Protein AF-0000000085931970 (afdb_homodimer)

Structure (mmCIF, N/CA/C/O backbone):
data_AF-0000000085931970-model_v1
#
loop_
_entity.id
_entity.type
_entity.pdbx_description
1 polymer 'Uncharacterized protein'
#
loop_
_atom_site.group_PDB
_atom_site.id
_atom_site.type_symbol
_atom_site.label_atom_id
_atom_site.label_alt_id
_atom_site.label_comp_id
_atom_site.label_asym_id
_atom_site.label_entity_id
_atom_site.label_seq_id
_atom_site.pdbx_PDB_ins_code
_atom_site.Cartn_x
_atom_site.Cartn_y
_atom_site.Cartn_z
_atom_site.occupancy
_atom_site.B_iso_or_equiv
_atom_site.auth_seq_id
_atom_site.auth_comp_id
_atom_site.auth_asym_id
_atom_site.auth_atom_id
_atom_site.pdbx_PDB_model_num
ATOM 1 N N . MET A 1 1 ? -7.285 -19.141 -24.141 1 57.53 1 MET A N 1
ATOM 2 C CA . MET A 1 1 ? -7.109 -20.062 -23.016 1 57.53 1 MET A CA 1
ATOM 3 C C . MET A 1 1 ? -7.32 -19.344 -21.688 1 57.53 1 MET A C 1
ATOM 5 O O . MET A 1 1 ? -7.082 -18.141 -21.578 1 57.53 1 MET A O 1
ATOM 9 N N . SER A 1 2 ? -8.016 -19.953 -20.734 1 80.06 2 SER A N 1
ATOM 10 C CA . SER A 1 2 ? -8.359 -19.281 -19.484 1 80.06 2 SER A CA 1
ATOM 11 C C . SER A 1 2 ? -7.105 -18.891 -18.719 1 80.06 2 SER A C 1
ATOM 13 O O . SER A 1 2 ? -6.168 -19.672 -18.594 1 80.06 2 SER A O 1
ATOM 15 N N . THR A 1 3 ? -6.922 -17.734 -18.438 1 92.25 3 THR A N 1
ATOM 16 C CA . THR A 1 3 ? -5.77 -17.234 -17.703 1 92.25 3 THR A CA 1
ATOM 17 C C . THR A 1 3 ? -5.895 -17.562 -16.219 1 92.25 3 THR A C 1
ATOM 19 O O . THR A 1 3 ? -4.934 -17.422 -15.461 1 92.25 3 THR A O 1
ATOM 22 N N . LEU A 1 4 ? -7.062 -18.188 -15.898 1 92.62 4 LEU A N 1
ATOM 23 C CA . LEU A 1 4 ? -7.301 -18.484 -14.492 1 92.62 4 LEU A CA 1
ATOM 24 C C . LEU A 1 4 ? -6.633 -19.781 -14.094 1 92.62 4 LEU A C 1
ATOM 26 O O . LEU A 1 4 ? -6.801 -20.812 -14.766 1 92.62 4 LEU A O 1
ATOM 30 N N . ILE A 1 5 ? -5.895 -19.828 -13.055 1 94.25 5 ILE A N 1
ATOM 31 C CA . ILE A 1 5 ? -5.23 -21.031 -12.531 1 94.25 5 ILE A CA 1
ATOM 32 C C . ILE A 1 5 ? -5.984 -21.531 -11.305 1 94.25 5 ILE A C 1
ATOM 34 O O . ILE A 1 5 ? -6.32 -22.719 -11.234 1 94.25 5 ILE A O 1
ATOM 38 N N . GLN A 1 6 ? -6.281 -20.656 -10.359 1 94.88 6 GLN A N 1
ATOM 39 C CA . GLN A 1 6 ? -6.961 -21 -9.117 1 94.88 6 GLN A CA 1
ATOM 40 C C . GLN A 1 6 ? -7.691 -19.797 -8.531 1 94.88 6 GLN A C 1
ATOM 42 O O . GLN A 1 6 ? -7.203 -18.672 -8.609 1 94.88 6 GLN A O 1
ATOM 47 N N . SER A 1 7 ? -8.828 -20.125 -7.949 1 94.62 7 SER A N 1
ATOM 48 C CA . SER A 1 7 ? -9.594 -19.109 -7.246 1 94.62 7 SER A CA 1
ATOM 49 C C . SER A 1 7 ? -9.602 -19.359 -5.742 1 94.62 7 SER A C 1
ATOM 51 O O . SER A 1 7 ? -9.711 -20.5 -5.301 1 94.62 7 SER A O 1
ATOM 53 N N . PHE A 1 8 ? -9.539 -18.281 -4.98 1 93.06 8 PHE A N 1
ATOM 54 C CA . PHE A 1 8 ? -9.594 -18.375 -3.527 1 93.06 8 PHE A CA 1
ATOM 55 C C . PHE A 1 8 ? -10.914 -17.812 -3.002 1 93.06 8 PHE A C 1
ATOM 57 O O . PHE A 1 8 ? -10.984 -16.656 -2.611 1 93.06 8 PHE A O 1
ATOM 64 N N . GLU A 1 9 ? -11.844 -18.531 -2.826 1 86.5 9 GLU A N 1
ATOM 65 C CA . GLU A 1 9 ? -13.211 -18.141 -2.521 1 86.5 9 GLU A CA 1
ATOM 66 C C . GLU A 1 9 ? -13.383 -17.828 -1.036 1 86.5 9 GLU A C 1
ATOM 68 O O . GLU A 1 9 ? -14.32 -17.125 -0.645 1 86.5 9 GLU A O 1
ATOM 73 N N . ASN A 1 10 ? -12.523 -18.359 -0.221 1 88.06 10 ASN A N 1
ATOM 74 C CA . ASN A 1 10 ? -12.617 -18.188 1.225 1 88.06 10 ASN A CA 1
ATOM 75 C C . ASN A 1 10 ? -12.391 -16.734 1.628 1 88.06 10 ASN A C 1
ATOM 77 O O . ASN A 1 10 ? -12.695 -16.344 2.76 1 88.06 10 ASN A O 1
ATOM 81 N N . LEU A 1 11 ? -12 -16.031 0.667 1 92.44 11 LEU A N 1
ATOM 82 C CA . LEU A 1 11 ? -11.703 -14.625 0.961 1 92.44 11 LEU A CA 1
ATOM 83 C C . LEU A 1 11 ? -12.875 -13.734 0.557 1 92.44 11 LEU A C 1
ATOM 85 O O . LEU A 1 11 ? -12.891 -12.539 0.885 1 92.44 11 LEU A O 1
ATOM 89 N N . ARG A 1 12 ? -13.82 -14.281 -0.068 1 91.75 12 ARG A N 1
ATOM 90 C CA . ARG A 1 12 ? -14.93 -13.492 -0.589 1 91.75 12 ARG A CA 1
ATOM 91 C C . ARG A 1 12 ? -15.727 -12.852 0.544 1 91.75 12 ARG A C 1
ATOM 93 O O . ARG A 1 12 ? -16.047 -13.516 1.537 1 91.75 12 ARG A O 1
ATOM 100 N N . ASP A 1 13 ? -15.945 -11.609 0.405 1 92.56 13 ASP A N 1
ATOM 101 C CA . ASP A 1 13 ? -16.797 -10.805 1.282 1 92.56 13 ASP A CA 1
ATOM 102 C C . ASP A 1 13 ? -16.078 -10.492 2.596 1 92.56 13 ASP A C 1
ATOM 104 O O . ASP A 1 13 ? -16.672 -9.914 3.506 1 92.56 13 ASP A O 1
ATOM 108 N N . ASN A 1 14 ? -14.852 -10.898 2.705 1 94.69 14 ASN A N 1
ATOM 109 C CA . ASN A 1 14 ? -14.102 -10.539 3.898 1 94.69 14 ASN A CA 1
ATOM 110 C C . ASN A 1 14 ? -13.711 -9.062 3.885 1 94.69 14 ASN A C 1
ATOM 112 O O . ASN A 1 14 ? -13.398 -8.508 2.83 1 94.69 14 ASN A O 1
ATOM 116 N N . LYS A 1 15 ? -13.805 -8.531 5.02 1 95 15 LYS A N 1
ATOM 117 C CA . LYS A 1 15 ? -13.297 -7.168 5.191 1 95 15 LYS A CA 1
ATOM 118 C C . LYS A 1 15 ? -11.797 -7.164 5.441 1 95 15 LYS A C 1
ATOM 120 O O . LYS A 1 15 ? -11.289 -7.961 6.238 1 95 15 LYS A O 1
ATOM 125 N N . VAL A 1 16 ? -11.062 -6.277 4.797 1 94.69 16 VAL A N 1
ATOM 126 C CA . VAL A 1 16 ? -9.625 -6.172 5.023 1 94.69 16 VAL A CA 1
ATOM 127 C C . VAL A 1 16 ? -9.359 -5.297 6.246 1 94.69 16 VAL A C 1
ATOM 129 O O . VAL A 1 16 ? -9.805 -4.152 6.312 1 94.69 16 VAL A O 1
ATOM 132 N N . LEU A 1 17 ? -8.602 -5.816 7.168 1 95.12 17 LEU A N 1
ATOM 133 C CA . LEU A 1 17 ? -8.344 -5.117 8.422 1 95.12 17 LEU A CA 1
ATOM 134 C C . LEU A 1 17 ? -6.961 -4.473 8.406 1 95.12 17 LEU A C 1
ATOM 136 O O . LEU A 1 17 ? -6.793 -3.35 8.891 1 95.12 17 LEU A O 1
ATOM 140 N N . ARG A 1 18 ? -6.117 -5.234 7.934 1 95.12 18 ARG A N 1
ATOM 141 C CA . ARG A 1 18 ? -4.719 -4.816 7.957 1 95.12 18 ARG A CA 1
ATOM 142 C C . ARG A 1 18 ? -3.973 -5.328 6.73 1 95.12 18 ARG A C 1
ATOM 144 O O . ARG A 1 18 ? -4.285 -6.398 6.207 1 95.12 18 ARG A O 1
ATOM 151 N N . CYS A 1 19 ? -2.996 -4.574 6.301 1 95.69 19 CYS A N 1
ATOM 152 C CA . CYS A 1 19 ? -2.088 -4.957 5.223 1 95.69 19 CYS A CA 1
ATOM 153 C C . CYS A 1 19 ? -0.659 -4.527 5.535 1 95.69 19 CYS A C 1
ATOM 155 O O . CYS A 1 19 ? -0.391 -3.34 5.723 1 95.69 19 CYS A O 1
ATOM 157 N N . CYS A 1 20 ? 0.228 -5.492 5.531 1 96.06 20 CYS A N 1
ATOM 158 C CA . CYS A 1 20 ? 1.602 -5.23 5.945 1 96.06 20 CYS A CA 1
ATOM 159 C C . CYS A 1 20 ? 2.592 -5.809 4.941 1 96.06 20 CYS A C 1
ATOM 161 O O . CYS A 1 20 ? 2.619 -7.02 4.715 1 96.06 20 CYS A O 1
ATOM 163 N N . ALA A 1 21 ? 3.355 -4.957 4.398 1 95.88 21 ALA A N 1
ATOM 164 C CA . ALA A 1 21 ? 4.445 -5.379 3.523 1 95.88 21 ALA A CA 1
ATOM 165 C C . ALA A 1 21 ? 5.789 -5.305 4.242 1 95.88 21 ALA A C 1
ATOM 167 O O . ALA A 1 21 ? 6.148 -4.262 4.793 1 95.88 21 ALA A O 1
ATOM 168 N N . ASP A 1 22 ? 6.449 -6.398 4.266 1 96.5 22 ASP A N 1
ATOM 169 C CA . ASP A 1 22 ? 7.816 -6.477 4.766 1 96.5 22 ASP A CA 1
ATOM 170 C C . ASP A 1 22 ? 8.812 -6.668 3.623 1 96.5 22 ASP A C 1
ATOM 172 O O . ASP A 1 22 ? 8.977 -7.777 3.117 1 96.5 22 ASP A O 1
ATOM 176 N N . PHE A 1 23 ? 9.469 -5.656 3.303 1 93.75 23 PHE A N 1
ATOM 177 C CA . PHE A 1 23 ? 10.32 -5.652 2.121 1 93.75 23 PHE A CA 1
ATOM 178 C C . PHE A 1 23 ? 11.625 -6.395 2.393 1 93.75 23 PHE A C 1
ATOM 180 O O . PHE A 1 23 ? 12.211 -6.992 1.485 1 93.75 23 PHE A O 1
ATOM 187 N N . GLU A 1 24 ? 12.031 -6.328 3.604 1 92.69 24 GLU A N 1
ATOM 188 C CA . GLU A 1 24 ? 13.242 -7.055 3.975 1 92.69 24 GLU A CA 1
ATOM 189 C C . GLU A 1 24 ? 13.016 -8.562 3.947 1 92.69 24 GLU A C 1
ATOM 191 O O . GLU A 1 24 ? 13.852 -9.312 3.441 1 92.69 24 GLU A O 1
ATOM 196 N N . ALA A 1 25 ? 11.883 -8.938 4.434 1 95.25 25 ALA A N 1
ATOM 197 C CA . ALA A 1 25 ? 11.562 -10.359 4.504 1 95.25 25 ALA A CA 1
ATOM 198 C C . ALA A 1 25 ? 10.891 -10.836 3.215 1 95.25 25 ALA A C 1
ATOM 200 O O . ALA A 1 25 ? 10.672 -12.031 3.027 1 95.25 25 ALA A O 1
ATOM 201 N N . HIS A 1 26 ? 10.508 -9.961 2.352 1 96 26 HIS A N 1
ATOM 202 C CA . HIS A 1 26 ? 9.82 -10.258 1.1 1 96 26 HIS A CA 1
ATOM 203 C C . HIS A 1 26 ? 8.492 -10.977 1.355 1 96 26 HIS A C 1
ATOM 205 O O . HIS A 1 26 ? 8.234 -12.031 0.78 1 96 26 HIS A O 1
ATOM 211 N N . THR A 1 27 ? 7.738 -10.289 2.174 1 97.5 27 THR A N 1
ATOM 212 C CA . THR A 1 27 ? 6.434 -10.852 2.498 1 97.5 27 THR A CA 1
ATOM 213 C C . THR A 1 27 ? 5.355 -9.766 2.465 1 97.5 27 THR A C 1
ATOM 215 O O . THR A 1 27 ? 5.656 -8.578 2.609 1 97.5 27 THR A O 1
ATOM 218 N N . LEU A 1 28 ? 4.156 -10.164 2.246 1 97.69 28 LEU A N 1
ATOM 219 C CA . LEU A 1 28 ? 2.947 -9.367 2.383 1 97.69 28 LEU A CA 1
ATOM 220 C C . LEU A 1 28 ? 1.88 -10.117 3.168 1 97.69 28 LEU A C 1
ATOM 222 O O . LEU A 1 28 ? 1.56 -11.266 2.848 1 97.69 28 LEU A O 1
ATOM 226 N N . HIS A 1 29 ? 1.414 -9.438 4.156 1 97.69 29 HIS A N 1
ATOM 227 C CA . HIS A 1 29 ? 0.403 -10.039 5.02 1 97.69 29 HIS A CA 1
ATOM 228 C C . HIS A 1 29 ? -0.871 -9.203 5.039 1 97.69 29 HIS A C 1
ATOM 230 O O . HIS A 1 29 ? -0.816 -7.984 5.234 1 97.69 29 HIS A O 1
ATOM 236 N N . MET A 1 30 ? -1.99 -9.93 4.895 1 96.19 30 MET A N 1
ATOM 237 C CA . MET A 1 30 ? -3.293 -9.273 4.969 1 96.19 30 MET A CA 1
ATOM 238 C C . MET A 1 30 ? -4.199 -9.977 5.973 1 96.19 30 MET A C 1
ATOM 240 O O . MET A 1 30 ? -4.445 -11.18 5.855 1 96.19 30 MET A O 1
ATOM 244 N N . ASP A 1 31 ? -4.609 -9.203 6.918 1 96.5 31 ASP A N 1
ATOM 245 C CA . ASP A 1 31 ? -5.617 -9.711 7.84 1 96.5 31 ASP A CA 1
ATOM 246 C C . ASP A 1 31 ? -7.023 -9.312 7.395 1 96.5 31 ASP A C 1
ATOM 248 O O . ASP A 1 31 ? -7.285 -8.133 7.137 1 96.5 31 ASP A O 1
ATOM 252 N N . THR A 1 32 ? -7.84 -10.32 7.363 1 96.12 32 THR A N 1
ATOM 253 C CA . THR A 1 32 ? -9.227 -10.07 6.969 1 96.12 32 THR A CA 1
ATOM 254 C C . THR A 1 32 ? -10.188 -10.664 7.988 1 96.12 32 THR A C 1
ATOM 256 O O . THR A 1 32 ? -9.773 -11.383 8.898 1 96.12 32 THR A O 1
ATOM 259 N N . ARG A 1 33 ? -11.43 -10.273 7.855 1 95.88 33 ARG A N 1
ATOM 260 C CA . ARG A 1 33 ? -12.484 -10.766 8.734 1 95.88 33 ARG A CA 1
ATOM 261 C C . ARG A 1 33 ? -13.742 -11.109 7.938 1 95.88 33 ARG A C 1
ATOM 263 O O . ARG A 1 33 ? -14.195 -10.312 7.105 1 95.88 33 ARG A O 1
ATOM 270 N N . THR A 1 34 ? -14.281 -12.273 8.242 1 94.56 34 THR A N 1
ATOM 271 C CA . THR A 1 34 ? -15.523 -12.68 7.605 1 94.56 34 THR A CA 1
ATOM 272 C C . THR A 1 34 ? -16.703 -11.891 8.164 1 94.56 34 THR A C 1
ATOM 274 O O . THR A 1 34 ? -16.562 -11.172 9.156 1 94.56 34 THR A O 1
ATOM 277 N N . GLU A 1 35 ? -17.797 -12.094 7.523 1 91.69 35 GLU A N 1
ATOM 278 C CA . GLU A 1 35 ? -19.031 -11.484 8.023 1 91.69 35 GLU A CA 1
ATOM 279 C C . GLU A 1 35 ? -19.359 -12 9.422 1 91.69 35 GLU A C 1
ATOM 281 O O . GLU A 1 35 ? -19.906 -11.258 10.242 1 91.69 35 GLU A O 1
ATOM 286 N N . ALA A 1 36 ? -19.016 -13.203 9.664 1 93.25 36 ALA A N 1
ATOM 287 C CA . ALA A 1 36 ? -19.297 -13.828 10.953 1 93.25 36 ALA A CA 1
ATOM 288 C C . ALA A 1 36 ? -18.297 -13.391 12.016 1 93.25 36 ALA A C 1
ATOM 290 O O . ALA A 1 36 ? -18.438 -13.734 13.188 1 93.25 36 ALA A O 1
ATOM 291 N N . GLY A 1 37 ? -17.297 -12.664 11.625 1 93.19 37 GLY A N 1
ATOM 292 C CA . GLY A 1 37 ? -16.344 -12.125 12.578 1 93.19 37 GLY A CA 1
ATOM 293 C C . GLY A 1 37 ? -15.086 -12.961 12.719 1 93.19 37 GLY A C 1
ATOM 294 O O . GLY A 1 37 ? -14.25 -12.695 13.586 1 93.19 37 GLY A O 1
ATOM 295 N N . GLU A 1 38 ? -14.977 -13.891 11.867 1 95 38 GLU A N 1
ATOM 296 C CA . GLU A 1 38 ? -13.797 -14.758 11.922 1 95 38 GLU A CA 1
ATOM 297 C C . GLU A 1 38 ? -12.625 -14.133 11.164 1 95 38 GLU A C 1
ATOM 299 O O . GLU A 1 38 ? -12.812 -13.555 10.086 1 95 38 GLU A O 1
ATOM 304 N N . LYS A 1 39 ? -11.461 -14.344 11.766 1 94.69 39 LYS A N 1
ATOM 305 C CA . LYS A 1 39 ? -10.258 -13.789 11.141 1 94.69 39 LYS A CA 1
ATOM 306 C C . LYS A 1 39 ? -9.68 -14.766 10.125 1 94.69 39 LYS A C 1
ATOM 308 O O . LYS A 1 39 ? -9.609 -15.969 10.375 1 94.69 39 LYS A O 1
ATOM 313 N N . VAL A 1 40 ? -9.383 -14.219 8.969 1 95.38 40 VAL A N 1
ATOM 314 C CA . VAL A 1 40 ? -8.672 -14.945 7.918 1 95.38 40 VAL A CA 1
ATOM 315 C C . VAL A 1 40 ? -7.453 -14.148 7.465 1 95.38 40 VAL A C 1
ATOM 317 O O . VAL A 1 40 ? -7.578 -12.992 7.059 1 95.38 40 VAL A O 1
ATOM 320 N N . SER A 1 41 ? -6.32 -14.789 7.527 1 96.25 41 SER A N 1
ATOM 321 C CA . SER A 1 41 ? -5.098 -14.102 7.133 1 96.25 41 SER A CA 1
ATOM 322 C C . SER A 1 41 ? -4.531 -14.68 5.84 1 96.25 41 SER A C 1
ATOM 324 O O . SER A 1 41 ? -4.555 -15.891 5.633 1 96.25 41 SER A O 1
ATOM 326 N N . VAL A 1 42 ? -4.07 -13.805 5.051 1 97.19 42 VAL A N 1
ATOM 327 C CA . VAL A 1 42 ? -3.379 -14.188 3.826 1 97.19 42 VAL A CA 1
ATOM 328 C C . VAL A 1 42 ? -1.9 -13.82 3.932 1 97.19 42 VAL A C 1
ATOM 330 O O . VAL A 1 42 ? -1.558 -12.664 4.191 1 97.19 42 VAL A O 1
ATOM 333 N N . HIS A 1 43 ? -1.049 -14.797 3.686 1 98.12 43 HIS A N 1
ATOM 334 C CA . HIS A 1 43 ? 0.393 -14.594 3.771 1 98.12 43 HIS A CA 1
ATOM 335 C C . HIS A 1 43 ? 1.071 -14.898 2.439 1 98.12 43 HIS A C 1
ATOM 337 O O . HIS A 1 43 ? 1.051 -16.047 1.975 1 98.12 43 HIS A O 1
ATOM 343 N N . PHE A 1 44 ? 1.668 -13.875 1.892 1 98.25 44 PHE A N 1
ATOM 344 C CA . PHE A 1 44 ? 2.48 -14.055 0.695 1 98.25 44 PHE A CA 1
ATOM 345 C C . PHE A 1 44 ? 3.963 -14.078 1.045 1 98.25 44 PHE A C 1
ATOM 347 O O . PHE A 1 44 ? 4.453 -13.203 1.758 1 98.25 44 PHE A O 1
ATOM 354 N N . THR A 1 45 ? 4.645 -15.086 0.511 1 98.19 45 THR A N 1
ATOM 355 C CA . THR A 1 45 ? 6.086 -15.18 0.696 1 98.19 45 THR A CA 1
ATOM 356 C C . THR A 1 45 ? 6.809 -15.164 -0.649 1 98.19 45 THR A C 1
ATOM 358 O O . THR A 1 45 ? 6.242 -15.578 -1.666 1 98.19 45 THR A O 1
ATOM 361 N N . GLY A 1 46 ? 8.109 -14.727 -0.584 1 97.12 46 GLY A N 1
ATOM 362 C CA . GLY A 1 46 ? 8.797 -14.516 -1.849 1 97.12 46 GLY A CA 1
ATOM 363 C C . GLY A 1 46 ? 8.18 -13.414 -2.688 1 97.12 46 GLY A C 1
ATOM 364 O O . GLY A 1 46 ? 7.918 -13.602 -3.877 1 97.12 46 GLY A O 1
ATOM 365 N N . LEU A 1 47 ? 7.859 -12.328 -2.021 1 97.12 47 LEU A N 1
ATOM 366 C CA . LEU A 1 47 ? 7.199 -11.18 -2.645 1 97.12 47 LEU A CA 1
ATOM 367 C C . LEU A 1 47 ? 8.141 -10.477 -3.613 1 97.12 47 LEU A C 1
ATOM 369 O O . LEU A 1 47 ? 9.234 -10.062 -3.232 1 97.12 47 LEU A O 1
ATOM 373 N N . MET A 1 48 ? 7.699 -10.367 -4.84 1 95.06 48 MET A N 1
ATOM 374 C CA . MET A 1 48 ? 8.438 -9.578 -5.828 1 95.06 48 MET A CA 1
ATOM 375 C C . MET A 1 48 ? 7.902 -8.156 -5.898 1 95.06 48 MET A C 1
ATOM 377 O O . MET A 1 48 ? 8.672 -7.195 -5.891 1 95.06 48 MET A O 1
ATOM 381 N N . ALA A 1 49 ? 6.594 -8.039 -5.949 1 94.81 49 ALA A N 1
ATOM 382 C CA . ALA A 1 49 ? 5.957 -6.727 -6.023 1 94.81 49 ALA A CA 1
ATOM 383 C C . ALA A 1 49 ? 4.457 -6.832 -5.754 1 94.81 49 ALA A C 1
ATOM 385 O O . ALA A 1 49 ? 3.889 -7.926 -5.785 1 94.81 49 ALA A O 1
ATOM 386 N N . HIS A 1 50 ? 3.85 -5.668 -5.43 1 95.06 50 HIS A N 1
ATOM 387 C CA . HIS A 1 50 ? 2.396 -5.562 -5.352 1 95.06 50 HIS A CA 1
ATOM 388 C 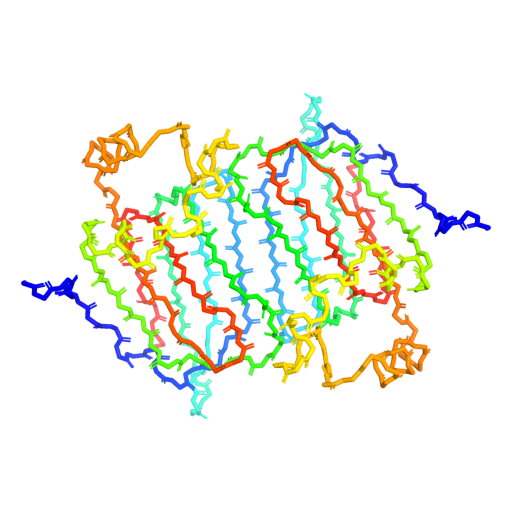C . HIS A 1 50 ? 1.92 -4.184 -5.797 1 95.06 50 HIS A C 1
ATOM 390 O O . HIS A 1 50 ? 2.697 -3.227 -5.809 1 95.06 50 HIS A O 1
ATOM 396 N N . TRP A 1 51 ? 0.752 -4.172 -6.191 1 93.75 51 TRP A N 1
ATOM 397 C CA . TRP A 1 51 ? 0.119 -2.936 -6.637 1 93.75 51 TRP A CA 1
ATOM 398 C C . TRP A 1 51 ? -1.374 -2.943 -6.328 1 93.75 51 TRP A C 1
ATOM 400 O O . TRP A 1 51 ? -2.102 -3.83 -6.781 1 93.75 51 TRP A O 1
ATOM 410 N N . PHE A 1 52 ? -1.767 -1.933 -5.512 1 91.75 52 PHE A N 1
ATOM 411 C CA . PHE A 1 52 ? -3.178 -1.771 -5.184 1 91.75 52 PHE A CA 1
ATOM 412 C C . PHE A 1 52 ? -3.664 -0.375 -5.551 1 91.75 52 PHE A C 1
ATOM 414 O O . PHE A 1 52 ? -3 0.619 -5.25 1 91.75 52 PHE A O 1
ATOM 421 N N . GLU A 1 53 ? -4.812 -0.483 -6.086 1 87.44 53 GLU A N 1
ATOM 422 C CA . GLU A 1 53 ? -5.398 0.802 -6.453 1 87.44 53 GLU A CA 1
ATOM 423 C C . GLU A 1 53 ? -6.184 1.402 -5.289 1 87.44 53 GLU A C 1
ATOM 425 O O . GLU A 1 53 ? -6.996 0.719 -4.664 1 87.44 53 GLU A O 1
ATOM 430 N N . ASN A 1 54 ? -6.012 2.686 -5.008 1 80.88 54 ASN A N 1
ATOM 431 C CA . ASN A 1 54 ? -6.863 3.488 -4.137 1 80.88 54 ASN A CA 1
ATOM 432 C C . ASN A 1 54 ? -7.168 2.76 -2.83 1 80.88 54 ASN A C 1
ATOM 434 O O . ASN A 1 54 ? -8.328 2.473 -2.531 1 80.88 54 ASN A O 1
ATOM 438 N N . VAL A 1 55 ? -6.238 2.635 -2.021 1 77.19 55 VAL A N 1
ATOM 439 C CA . VAL A 1 55 ? -6.422 1.887 -0.782 1 77.19 55 VAL A CA 1
ATOM 440 C C . VAL A 1 55 ? -7.352 2.658 0.153 1 77.19 55 VAL A C 1
ATOM 442 O O . VAL A 1 55 ? -6.996 3.736 0.638 1 77.19 55 VAL A O 1
ATOM 445 N N . ILE A 1 56 ? -8.602 2.164 0.257 1 75.69 56 ILE A N 1
ATOM 446 C CA . ILE A 1 56 ? -9.609 2.781 1.107 1 75.69 56 ILE A CA 1
ATOM 447 C C . ILE A 1 56 ? -9.844 1.916 2.346 1 75.69 56 ILE A C 1
ATOM 449 O O . ILE A 1 56 ? -9.609 0.705 2.316 1 75.69 56 ILE A O 1
ATOM 453 N N . GLN A 1 57 ? -10.32 2.623 3.305 1 79.06 57 GLN A N 1
ATOM 454 C CA . GLN A 1 57 ? -10.688 1.922 4.531 1 79.06 57 GLN A CA 1
ATOM 455 C C . GLN A 1 57 ? -11.984 1.13 4.344 1 79.06 57 GLN A C 1
ATOM 457 O O . GLN A 1 57 ? -12.789 1.445 3.465 1 79.06 57 GLN A O 1
ATOM 462 N N . ASP A 1 58 ? -12.172 -0.018 5.031 1 80.75 58 ASP A N 1
ATOM 463 C CA . ASP A 1 58 ? -13.375 -0.837 5.094 1 80.75 58 ASP A CA 1
ATOM 464 C C . ASP A 1 58 ? -13.648 -1.516 3.756 1 80.75 58 ASP A C 1
ATOM 466 O O . ASP A 1 58 ? -14.805 -1.64 3.342 1 80.75 58 ASP A O 1
ATOM 470 N N . ASN A 1 59 ? -12.648 -1.812 3.125 1 86.81 59 ASN A N 1
ATOM 471 C CA . ASN A 1 59 ? -12.789 -2.516 1.854 1 86.81 59 ASN A CA 1
ATOM 472 C C . ASN A 1 59 ? -13.156 -3.982 2.062 1 86.81 59 ASN A C 1
ATOM 474 O O . ASN A 1 59 ? -12.641 -4.629 2.98 1 86.81 59 ASN A O 1
ATOM 478 N N . ILE A 1 60 ? -14.016 -4.43 1.197 1 91.88 60 ILE A N 1
ATOM 479 C CA . ILE A 1 60 ? -14.438 -5.824 1.2 1 91.88 60 ILE A CA 1
ATOM 480 C C . ILE A 1 60 ? -13.875 -6.535 -0.03 1 91.88 60 ILE A C 1
ATOM 482 O O . ILE A 1 60 ? -13.977 -6.027 -1.148 1 91.88 60 ILE A O 1
ATOM 486 N N . LEU A 1 61 ? -13.406 -7.754 0.189 1 93.56 61 LEU A N 1
ATOM 487 C CA . LEU A 1 61 ? -12.844 -8.531 -0.906 1 93.56 61 LEU A CA 1
ATOM 488 C C . LEU A 1 61 ? -13.938 -9.25 -1.688 1 93.56 61 LEU A C 1
ATOM 490 O O . LEU A 1 61 ? -14.82 -9.875 -1.095 1 93.56 61 LEU A O 1
ATOM 494 N N . PHE A 1 62 ? -13.859 -9.133 -2.977 1 91.69 62 PHE A N 1
ATOM 495 C CA . PHE A 1 62 ? -14.75 -9.93 -3.818 1 91.69 62 PHE A CA 1
ATOM 496 C C . PHE A 1 62 ? -14.117 -11.273 -4.141 1 91.69 62 PHE A C 1
ATOM 498 O O . PHE A 1 62 ? -14.82 -12.258 -4.387 1 91.69 62 PHE A O 1
ATOM 505 N N . GLY A 1 63 ? -12.812 -11.242 -4.105 1 91.19 63 GLY A N 1
ATOM 506 C CA . GLY A 1 63 ? -12.086 -12.484 -4.336 1 91.19 63 GLY A CA 1
ATOM 507 C C . GLY A 1 63 ? -10.633 -12.258 -4.707 1 91.19 63 GLY A C 1
ATOM 508 O O . GLY A 1 63 ? -10.203 -11.125 -4.902 1 91.19 63 GLY A O 1
ATOM 509 N N . MET A 1 64 ? -9.984 -13.367 -4.75 1 95.62 64 MET A N 1
ATOM 510 C CA . MET A 1 64 ? -8.602 -13.414 -5.227 1 95.62 64 MET A CA 1
ATOM 511 C C . MET A 1 64 ? -8.398 -14.586 -6.18 1 95.62 64 MET A C 1
ATOM 513 O O . MET A 1 64 ? -8.844 -15.703 -5.906 1 95.62 64 MET A O 1
ATOM 517 N N . ASP A 1 65 ? -7.746 -14.25 -7.289 1 97 65 ASP A N 1
ATOM 518 C CA . ASP A 1 65 ? -7.48 -15.281 -8.289 1 97 65 ASP A CA 1
ATOM 519 C C . ASP A 1 65 ? -5.996 -15.344 -8.633 1 97 65 ASP A C 1
ATOM 521 O O . ASP A 1 65 ? -5.332 -14.305 -8.734 1 97 65 ASP A O 1
ATOM 525 N N . GLU A 1 66 ? -5.59 -16.547 -8.75 1 98.06 66 GLU A N 1
ATOM 526 C CA . GLU A 1 66 ? -4.297 -16.734 -9.398 1 98.06 66 GLU A CA 1
ATOM 527 C C . GLU A 1 66 ? -4.453 -16.828 -10.914 1 98.06 66 GLU A C 1
ATOM 529 O O . GLU A 1 66 ? -5.273 -17.609 -11.414 1 98.06 66 GLU A O 1
ATOM 534 N N . ILE A 1 67 ? -3.625 -16.078 -11.609 1 98.25 67 ILE A N 1
ATOM 535 C CA . ILE A 1 67 ? -3.719 -16.125 -13.07 1 98.25 67 ILE A CA 1
ATOM 536 C C . ILE A 1 67 ? -2.342 -16.391 -13.672 1 98.25 67 ILE A C 1
ATOM 538 O O . ILE A 1 67 ? -1.332 -16.359 -12.961 1 98.25 67 ILE A O 1
ATOM 542 N N . THR A 1 68 ? -2.342 -16.656 -14.93 1 97.62 68 THR A N 1
ATOM 543 C CA . THR A 1 68 ? -1.085 -16.938 -15.617 1 97.62 68 THR A CA 1
ATOM 544 C C . THR A 1 68 ? -0.284 -15.648 -15.812 1 97.62 68 THR A C 1
ATOM 546 O O . THR A 1 68 ? -0.848 -14.555 -15.812 1 97.62 68 THR A O 1
ATOM 549 N N . VAL A 1 69 ? 0.962 -15.859 -16.016 1 96.94 69 VAL A N 1
ATOM 550 C CA . VAL A 1 69 ? 1.835 -14.727 -16.297 1 96.94 69 VAL A CA 1
ATOM 551 C C . VAL A 1 69 ? 1.384 -14.016 -17.562 1 96.94 69 VAL A C 1
ATOM 553 O O . VAL A 1 69 ? 1.375 -12.789 -17.641 1 96.94 69 VAL A O 1
ATOM 556 N N . ASP A 1 70 ? 1.003 -14.781 -18.547 1 95.88 70 ASP A N 1
ATOM 557 C CA . ASP A 1 70 ? 0.517 -14.17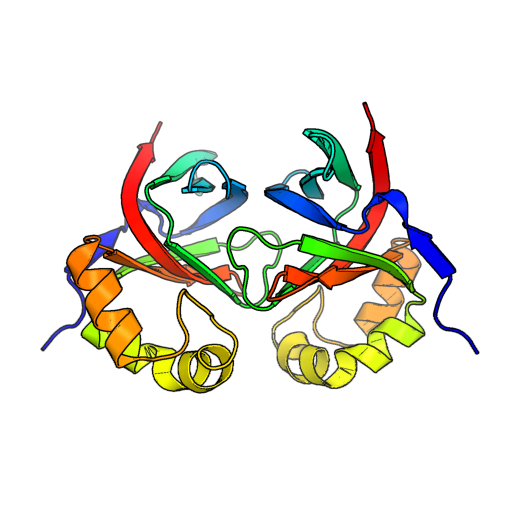2 -19.797 1 95.88 70 ASP A CA 1
ATOM 558 C C . ASP A 1 70 ? -0.744 -13.352 -19.547 1 95.88 70 ASP A C 1
ATOM 560 O O . ASP A 1 70 ? -0.901 -12.258 -20.094 1 95.88 70 ASP A O 1
ATOM 564 N N . GLY A 1 71 ? -1.543 -13.875 -18.766 1 96.94 71 GLY A N 1
ATOM 565 C CA . GLY A 1 71 ? -2.734 -13.125 -18.391 1 96.94 71 GLY A CA 1
ATOM 566 C C . GLY A 1 71 ? -2.424 -11.836 -17.672 1 96.94 71 GLY A C 1
ATOM 567 O O . GLY A 1 71 ? -3.049 -10.805 -17.922 1 96.94 71 GLY A O 1
ATOM 568 N N . PHE A 1 72 ? -1.515 -11.945 -16.859 1 97.69 72 PHE A N 1
ATOM 569 C CA . PHE A 1 72 ? -1.064 -10.781 -16.109 1 97.69 72 PHE A CA 1
ATOM 570 C C . PHE A 1 72 ? -0.518 -9.703 -17.047 1 97.69 72 PHE A C 1
ATOM 572 O O . PHE A 1 72 ? -0.909 -8.539 -16.953 1 97.69 72 PHE A O 1
ATOM 579 N N . LEU A 1 73 ? 0.344 -10.07 -17.906 1 96.44 73 LEU A N 1
ATOM 580 C CA . LEU A 1 73 ? 0.978 -9.117 -18.812 1 96.44 73 LEU A CA 1
ATOM 581 C C . LEU A 1 73 ? -0.056 -8.461 -19.734 1 96.44 73 LEU A C 1
ATOM 583 O O . LEU A 1 73 ? 0.083 -7.293 -20.094 1 96.44 73 LEU A O 1
ATOM 587 N N . GLU A 1 74 ? -1.027 -9.211 -19.984 1 96.31 74 GLU A N 1
ATOM 588 C CA . GLU A 1 74 ? -2.09 -8.672 -20.828 1 96.31 74 GLU A CA 1
ATOM 589 C C . GLU A 1 74 ? -3.023 -7.77 -20.016 1 96.31 74 GLU A C 1
ATOM 591 O O . GLU A 1 74 ? -3.322 -6.648 -20.438 1 96.31 74 GLU A O 1
ATOM 596 N N . GLN A 1 75 ? -3.486 -8.195 -18.922 1 95.62 75 GLN A N 1
ATOM 597 C CA . GLN A 1 75 ? -4.453 -7.484 -18.094 1 95.62 75 GLN A CA 1
ATOM 598 C C . GLN A 1 75 ? -3.891 -6.152 -17.609 1 95.62 75 GLN A C 1
ATOM 600 O O . GLN A 1 75 ? -4.617 -5.16 -17.516 1 95.62 75 GLN A O 1
ATOM 605 N N . TYR A 1 76 ? -2.604 -6.145 -17.375 1 95.69 76 TYR A N 1
ATOM 606 C CA . TYR A 1 76 ? -2.008 -4.953 -16.781 1 95.69 76 TYR A CA 1
ATOM 607 C C . TYR A 1 76 ? -1.05 -4.281 -17.766 1 95.69 76 TYR A C 1
ATOM 609 O O . TYR A 1 76 ? -0.103 -3.607 -17.359 1 95.69 76 TYR A O 1
ATOM 617 N N . LYS A 1 77 ? -1.27 -4.441 -18.969 1 95.5 77 LYS A N 1
ATOM 618 C CA . LYS A 1 77 ? -0.396 -3.932 -20.016 1 95.5 77 LYS A CA 1
ATOM 619 C C . LYS A 1 77 ? -0.24 -2.418 -19.922 1 95.5 77 LYS A C 1
ATOM 621 O O . LYS A 1 77 ? 0.87 -1.894 -20.031 1 95.5 77 LYS A O 1
ATOM 626 N N . ASP A 1 78 ? -1.278 -1.678 -19.703 1 94.25 78 ASP A N 1
ATOM 627 C CA . ASP A 1 78 ? -1.225 -0.221 -19.625 1 94.25 78 ASP A CA 1
ATOM 628 C C . ASP A 1 78 ? -0.423 0.242 -18.406 1 94.25 78 ASP A C 1
ATOM 630 O O . ASP A 1 78 ? 0.416 1.14 -18.516 1 94.25 78 ASP A O 1
ATOM 634 N N . LEU A 1 79 ? -0.745 -0.344 -17.328 1 92.94 79 LEU A N 1
ATOM 635 C CA . LEU A 1 79 ? -0.001 -0.008 -16.125 1 92.94 79 LEU A CA 1
ATOM 636 C C . LEU A 1 79 ? 1.484 -0.306 -16.297 1 92.94 79 LEU A C 1
ATOM 638 O O . LEU A 1 79 ? 2.33 0.551 -16.031 1 92.94 79 LEU A O 1
ATOM 642 N N . LEU A 1 80 ? 1.797 -1.495 -16.797 1 94.56 80 LEU A N 1
ATOM 643 C CA . LEU A 1 80 ? 3.18 -1.925 -16.969 1 94.56 80 LEU A CA 1
ATOM 644 C C . LEU A 1 80 ? 3.898 -1.052 -17.984 1 94.56 80 LEU A C 1
ATOM 646 O O . LEU A 1 80 ? 5.078 -0.738 -17.828 1 94.56 80 LEU A O 1
ATOM 650 N N . GLY A 1 81 ? 3.221 -0.73 -19.016 1 92.25 81 GLY A N 1
ATOM 651 C CA . GLY A 1 81 ? 3.799 0.162 -20 1 92.25 81 GLY A CA 1
ATOM 652 C C . GLY A 1 81 ? 4.273 1.479 -19.406 1 92.25 81 GLY A C 1
ATOM 653 O O . GLY A 1 81 ? 5.285 2.031 -19.844 1 92.25 81 GLY A O 1
ATOM 654 N N . ARG A 1 82 ? 3.619 1.897 -18.375 1 89.19 82 ARG A N 1
ATOM 655 C CA . ARG A 1 82 ? 3.932 3.186 -17.766 1 89.19 82 ARG A CA 1
ATOM 656 C C . ARG A 1 82 ? 4.98 3.029 -16.672 1 89.19 82 ARG A C 1
ATOM 658 O O . ARG A 1 82 ? 5.691 3.982 -16.344 1 89.19 82 ARG A O 1
ATOM 665 N N . THR A 1 83 ? 5.109 1.89 -16.156 1 89.5 83 THR A N 1
ATOM 666 C CA . THR A 1 83 ? 5.883 1.777 -14.922 1 89.5 83 THR A CA 1
ATOM 667 C C . THR A 1 83 ? 7.184 1.023 -15.164 1 89.5 83 THR A C 1
ATOM 669 O O . THR A 1 83 ? 8.172 1.232 -14.461 1 89.5 83 THR A O 1
ATOM 672 N N . ILE A 1 84 ? 7.258 0.194 -16.125 1 90.75 84 ILE A N 1
ATOM 673 C CA . ILE A 1 84 ? 8.414 -0.647 -16.391 1 90.75 84 ILE A CA 1
ATOM 674 C C . ILE A 1 84 ? 9.641 0.229 -16.641 1 90.75 84 ILE A C 1
ATOM 676 O O . ILE A 1 84 ? 10.727 -0.044 -16.125 1 90.75 84 ILE A O 1
ATOM 680 N N . PRO A 1 85 ? 9.477 1.259 -17.375 1 86.06 85 PRO A N 1
ATOM 681 C CA . PRO A 1 85 ? 10.656 2.102 -17.594 1 86.06 85 PRO A CA 1
ATOM 682 C C . PRO A 1 85 ? 11.258 2.635 -16.297 1 86.06 85 PRO A C 1
ATOM 684 O O . PRO A 1 85 ? 12.414 3.061 -16.281 1 86.06 85 PRO A O 1
ATOM 687 N N . TYR A 1 86 ? 10.492 2.604 -15.305 1 83.31 86 TYR A N 1
ATOM 688 C CA . TYR A 1 86 ? 10.969 3.121 -14.031 1 83.31 86 TYR A CA 1
ATOM 689 C C . TYR A 1 86 ? 11.305 1.984 -13.07 1 83.31 86 TYR A C 1
ATOM 691 O O . TYR A 1 86 ? 11.508 2.209 -11.875 1 83.31 86 TYR A O 1
ATOM 699 N N . GLY A 1 87 ? 11.258 0.811 -13.578 1 86.44 87 GLY A N 1
ATOM 700 C CA . GLY A 1 87 ? 11.781 -0.315 -12.828 1 86.44 87 GLY A CA 1
ATOM 701 C C . GLY A 1 87 ? 10.711 -1.095 -12.094 1 86.44 87 GLY A C 1
ATOM 702 O O . GLY A 1 87 ? 11.016 -1.992 -11.305 1 86.44 87 GLY A O 1
ATOM 703 N N . PHE A 1 88 ? 9.5 -0.789 -12.219 1 90.69 88 PHE A N 1
ATOM 704 C CA . PHE A 1 88 ? 8.406 -1.513 -11.578 1 90.69 88 PHE A CA 1
ATOM 705 C C . PHE A 1 88 ? 7.758 -2.486 -12.555 1 90.69 88 PHE A C 1
ATOM 707 O O . PHE A 1 88 ? 7.484 -2.135 -13.703 1 90.69 88 PHE A O 1
ATOM 714 N N . PRO A 1 89 ? 7.438 -3.643 -12.133 1 91.81 89 PRO A N 1
ATOM 715 C CA . PRO A 1 89 ? 7.484 -4.164 -10.766 1 91.81 89 PRO A CA 1
ATOM 716 C C . PRO A 1 89 ? 8.875 -4.664 -10.375 1 91.81 89 PRO A C 1
ATOM 718 O O . PRO A 1 89 ? 9.156 -4.828 -9.18 1 91.81 89 PRO A O 1
ATOM 721 N N . ALA A 1 90 ? 9.836 -4.848 -11.281 1 85.25 90 ALA A N 1
ATOM 722 C CA . ALA A 1 90 ? 11.102 -5.426 -10.828 1 85.25 90 ALA A CA 1
ATOM 723 C C . ALA A 1 90 ? 12.219 -5.168 -11.836 1 85.25 90 ALA A C 1
ATOM 725 O O . ALA A 1 90 ? 13.391 -5.383 -11.539 1 85.25 90 ALA A O 1
ATOM 726 N N . CYS A 1 91 ? 11.867 -4.797 -12.914 1 84.19 91 CYS A N 1
ATOM 727 C CA . CYS A 1 91 ? 12.875 -4.578 -13.945 1 84.19 91 CYS A CA 1
ATOM 728 C C . CYS A 1 91 ? 12.414 -3.531 -14.953 1 84.19 91 CYS A C 1
ATOM 730 O O . CYS A 1 91 ? 11.312 -2.99 -14.828 1 84.19 91 CYS A O 1
ATOM 732 N N . CYS A 1 92 ? 13.297 -3.346 -15.969 1 83.56 92 CYS A N 1
ATOM 733 C CA . CYS A 1 92 ? 13.023 -2.254 -16.891 1 83.56 92 CYS A CA 1
ATOM 734 C C . CYS A 1 92 ? 12.664 -2.787 -18.266 1 83.56 92 CYS A C 1
ATOM 736 O O . CYS A 1 92 ? 12.844 -2.098 -19.281 1 83.56 92 CYS A O 1
ATOM 738 N N . GLY A 1 93 ? 12.18 -3.986 -18.391 1 91.56 93 GLY A N 1
ATOM 739 C CA . GLY A 1 93 ? 11.727 -4.586 -19.641 1 91.56 93 GLY A CA 1
ATOM 740 C C . GLY A 1 93 ? 10.766 -5.738 -19.422 1 91.56 93 GLY A C 1
ATOM 741 O O . GLY A 1 93 ? 10.953 -6.559 -18.531 1 91.56 93 GLY A O 1
ATOM 742 N N . ILE A 1 94 ? 9.867 -5.719 -20.359 1 93.31 94 ILE A N 1
ATOM 743 C CA . ILE A 1 94 ? 8.789 -6.695 -20.219 1 93.31 94 ILE A CA 1
ATOM 744 C C . ILE A 1 94 ? 9.344 -8.109 -20.391 1 93.31 94 ILE A C 1
ATOM 746 O O . ILE A 1 94 ? 8.953 -9.031 -19.672 1 93.31 94 ILE A O 1
ATOM 750 N N . GLU A 1 95 ? 10.141 -8.273 -21.391 1 93.75 95 GLU A N 1
ATOM 751 C CA . GLU A 1 95 ? 10.719 -9.602 -21.625 1 93.75 95 GLU A CA 1
ATOM 752 C C . GLU A 1 95 ? 11.602 -10.023 -20.453 1 93.75 95 GLU A C 1
ATOM 754 O O . GLU A 1 95 ? 11.617 -11.195 -2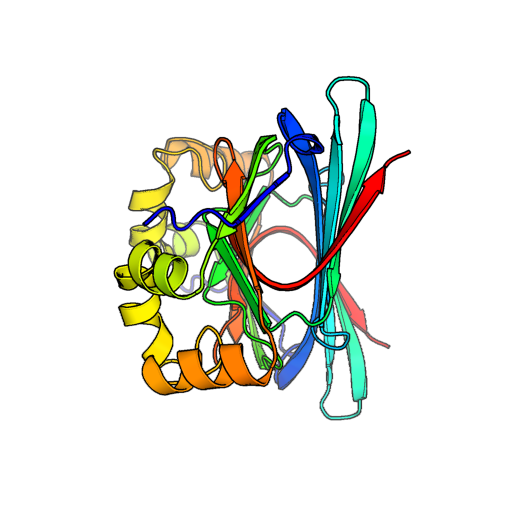0.062 1 93.75 95 GLU A O 1
ATOM 759 N N . GLU A 1 96 ? 12.305 -9.125 -20.016 1 94.88 96 GLU A N 1
ATOM 760 C CA . GLU A 1 96 ? 13.117 -9.406 -18.828 1 94.88 96 GLU A CA 1
ATOM 761 C C . GLU A 1 96 ? 12.242 -9.766 -17.625 1 94.88 96 GLU A C 1
ATOM 763 O O . GLU A 1 96 ? 12.578 -10.664 -16.859 1 94.88 96 GLU A O 1
ATOM 768 N N . LEU A 1 97 ? 11.18 -9.055 -17.484 1 95.69 97 LEU A N 1
ATOM 769 C CA . LEU A 1 97 ? 10.242 -9.359 -16.406 1 95.69 97 LEU A CA 1
ATOM 770 C C . LEU A 1 97 ? 9.711 -10.781 -16.547 1 95.69 97 LEU A C 1
ATOM 772 O O . LEU A 1 97 ? 9.703 -11.539 -15.57 1 95.69 97 LEU A O 1
ATOM 776 N N . ARG A 1 98 ? 9.344 -11.133 -17.672 1 95.56 98 ARG A N 1
ATOM 777 C CA . ARG A 1 98 ? 8.836 -12.477 -17.922 1 95.56 98 ARG A CA 1
ATOM 778 C C . ARG A 1 98 ? 9.875 -13.531 -17.547 1 95.56 98 ARG A C 1
ATOM 780 O O . ARG A 1 98 ? 9.555 -14.508 -16.859 1 95.56 98 ARG A O 1
ATOM 787 N N . ARG A 1 99 ? 11.016 -13.352 -17.969 1 95.5 99 ARG A N 1
ATOM 788 C CA . ARG A 1 99 ? 12.094 -14.297 -17.688 1 95.5 99 ARG A CA 1
ATOM 789 C C . ARG A 1 99 ? 12.359 -14.406 -16.188 1 95.5 99 ARG A C 1
ATOM 791 O O . ARG A 1 99 ? 12.57 -15.508 -15.672 1 95.5 99 ARG A O 1
ATOM 798 N N . ARG A 1 100 ? 12.359 -13.297 -15.602 1 95.25 100 ARG A N 1
ATOM 799 C CA . ARG A 1 100 ? 12.617 -13.297 -14.164 1 95.25 100 ARG A CA 1
ATOM 800 C C . ARG A 1 100 ? 11.508 -14.016 -13.406 1 95.25 100 ARG A C 1
ATOM 802 O O . ARG A 1 100 ? 11.773 -14.766 -12.469 1 95.25 100 ARG A O 1
ATOM 809 N N . MET A 1 101 ? 10.344 -13.75 -13.797 1 97 101 MET A N 1
ATOM 810 C CA . MET A 1 101 ? 9.219 -14.398 -13.141 1 97 101 MET A CA 1
ATOM 811 C C . MET A 1 101 ? 9.273 -15.906 -13.328 1 97 101 MET A C 1
ATOM 813 O O . MET A 1 101 ? 8.961 -16.672 -12.406 1 97 101 MET A O 1
ATOM 817 N N . GLU A 1 102 ? 9.633 -16.281 -14.469 1 96.38 102 GLU A N 1
ATOM 818 C CA . GLU A 1 102 ? 9.781 -17.703 -14.734 1 96.38 102 GLU A CA 1
ATOM 819 C C . GLU A 1 102 ? 10.914 -18.297 -13.898 1 96.38 102 GLU A C 1
ATOM 821 O O . GLU A 1 102 ? 10.734 -19.328 -13.25 1 96.38 102 GLU A O 1
ATOM 826 N N . ARG A 1 103 ? 11.984 -17.688 -13.93 1 96.38 103 ARG A N 1
ATOM 827 C CA . ARG A 1 103 ? 13.172 -18.172 -13.234 1 96.38 103 ARG A CA 1
ATOM 828 C C . ARG A 1 103 ? 12.945 -18.234 -11.727 1 96.38 103 ARG A C 1
ATOM 830 O O . ARG A 1 103 ? 13.352 -19.188 -11.07 1 96.38 103 ARG A O 1
ATOM 837 N N . GLU A 1 104 ? 12.305 -17.266 -11.234 1 96.88 104 GLU A N 1
ATOM 838 C CA . GLU A 1 104 ? 12.109 -17.172 -9.789 1 96.88 104 GLU A CA 1
ATOM 839 C C . GLU A 1 104 ? 10.789 -17.812 -9.367 1 96.88 104 GLU A C 1
ATOM 841 O O . GLU A 1 104 ? 10.422 -17.781 -8.188 1 96.88 104 GLU A O 1
ATOM 846 N N . ARG A 1 105 ? 10.078 -18.406 -10.297 1 97.69 105 ARG A N 1
ATOM 847 C CA . ARG A 1 105 ? 8.82 -19.109 -10.039 1 97.69 105 ARG A CA 1
ATOM 848 C C . ARG A 1 105 ? 7.82 -18.203 -9.336 1 97.69 105 ARG A C 1
ATOM 850 O O . ARG A 1 105 ? 7.227 -18.578 -8.328 1 97.69 105 ARG A O 1
ATOM 857 N N . ILE A 1 106 ? 7.73 -17.031 -9.922 1 98.19 106 ILE A N 1
ATOM 858 C CA . ILE A 1 106 ? 6.797 -16.031 -9.391 1 98.19 106 ILE A CA 1
ATOM 859 C C . ILE A 1 106 ? 5.387 -16.328 -9.891 1 98.19 106 ILE A C 1
ATOM 861 O O . ILE A 1 106 ? 5.184 -16.562 -11.094 1 98.19 106 ILE A O 1
ATOM 865 N N . ARG A 1 107 ? 4.449 -16.297 -8.953 1 98.31 107 ARG A N 1
ATOM 866 C CA . ARG A 1 107 ? 3.027 -16.453 -9.242 1 98.31 107 ARG A CA 1
ATOM 867 C C . ARG A 1 107 ? 2.301 -15.109 -9.156 1 98.31 107 ARG A C 1
ATOM 869 O O . ARG A 1 107 ? 2.787 -14.172 -8.523 1 98.31 107 ARG A O 1
ATOM 876 N N . VAL A 1 108 ? 1.078 -15.07 -9.898 1 98.44 108 VAL A N 1
ATOM 877 C CA . VAL A 1 108 ? 0.331 -13.82 -9.984 1 98.44 108 VAL A CA 1
ATOM 878 C C . VAL A 1 108 ? -1.02 -13.969 -9.289 1 98.44 108 VAL A C 1
ATOM 880 O O . VAL A 1 108 ? -1.842 -14.797 -9.688 1 98.44 108 VAL A O 1
ATOM 883 N N . PHE A 1 109 ? -1.227 -13.133 -8.32 1 98.19 109 PHE A N 1
ATOM 884 C CA . PHE A 1 109 ? -2.5 -13.109 -7.609 1 98.19 109 PHE A CA 1
ATOM 885 C C . PHE A 1 109 ? -3.209 -11.781 -7.812 1 98.19 109 PHE A C 1
ATOM 887 O O . PHE A 1 109 ? -2.65 -10.719 -7.52 1 98.19 109 PHE A O 1
ATOM 894 N N . VAL A 1 110 ? -4.41 -11.883 -8.297 1 97.38 110 VAL A N 1
ATOM 895 C CA . VAL A 1 110 ? -5.199 -10.68 -8.539 1 97.38 110 VAL A CA 1
ATOM 896 C C . VAL A 1 110 ? -6.32 -10.578 -7.508 1 97.38 110 VAL A C 1
ATOM 898 O O . VAL A 1 110 ? -7.078 -11.531 -7.309 1 97.38 110 VAL A O 1
ATOM 901 N N . ILE A 1 111 ? -6.383 -9.43 -6.934 1 95.44 111 ILE A N 1
ATOM 902 C CA . ILE A 1 111 ? -7.387 -9.172 -5.906 1 95.44 111 ILE A CA 1
ATOM 903 C C . ILE A 1 111 ? -8.461 -8.234 -6.465 1 95.44 111 ILE A C 1
ATOM 905 O O . ILE A 1 111 ? -8.141 -7.203 -7.066 1 95.44 111 ILE A O 1
ATOM 909 N N . ASP A 1 112 ? -9.625 -8.68 -6.285 1 93.12 112 ASP A N 1
ATOM 910 C CA . ASP A 1 112 ? -10.789 -7.859 -6.602 1 93.12 112 ASP A CA 1
ATOM 911 C C . ASP A 1 112 ? -11.547 -7.473 -5.332 1 93.12 112 ASP A C 1
ATOM 913 O O . ASP A 1 112 ? -11.797 -8.32 -4.469 1 93.12 112 ASP A O 1
ATOM 917 N N . SER A 1 113 ? -11.828 -6.219 -5.23 1 91.56 113 SER A N 1
ATOM 918 C CA . SER A 1 113 ? -12.484 -5.703 -4.035 1 91.56 113 SER A CA 1
ATOM 919 C C . SER A 1 113 ? -13.516 -4.633 -4.391 1 91.56 113 SER A C 1
ATOM 921 O O . SER A 1 113 ? -13.758 -4.367 -5.57 1 91.56 113 SER A O 1
ATOM 923 N N . SER A 1 114 ? -14.18 -4.102 -3.406 1 84.44 114 SER A N 1
ATOM 924 C C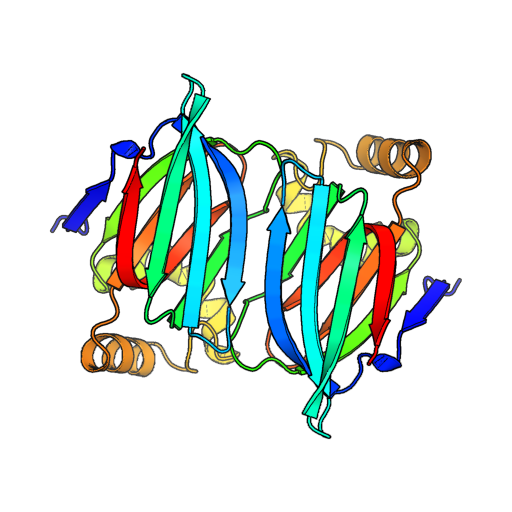A . SER A 1 114 ? -15.297 -3.188 -3.623 1 84.44 114 SER A CA 1
ATOM 925 C C . SER A 1 114 ? -14.812 -1.847 -4.168 1 84.44 114 SER A C 1
ATOM 927 O O . SER A 1 114 ? -15.117 -1.491 -5.309 1 84.44 114 SER A O 1
ATOM 929 N N . LEU A 1 115 ? -14.219 -0.995 -3.396 1 74.81 115 LEU A N 1
ATOM 930 C CA . LEU A 1 115 ? -13.875 0.359 -3.816 1 74.81 115 LEU A CA 1
ATOM 931 C C . LEU A 1 115 ? -12.391 0.639 -3.578 1 74.81 115 LEU A C 1
ATOM 933 O O . LEU A 1 115 ? -11.984 1.798 -3.467 1 74.81 115 LEU A O 1
ATOM 937 N N . GLY A 1 116 ? -11.617 -0.242 -3.809 1 76 116 GLY A N 1
ATOM 938 C CA . GLY A 1 116 ? -10.188 -0.096 -3.549 1 76 116 GLY A CA 1
ATOM 939 C C . GLY A 1 116 ? -9.492 -1.417 -3.293 1 76 116 GLY A C 1
ATOM 940 O O . GLY A 1 116 ? -10.125 -2.475 -3.303 1 76 116 GLY A O 1
ATOM 941 N N . LEU A 1 117 ? -8.188 -1.273 -3.305 1 82.62 117 LEU A N 1
ATOM 942 C CA . LEU A 1 117 ? -7.34 -2.416 -2.986 1 82.62 117 LEU A CA 1
ATOM 943 C C . LEU A 1 117 ? -7.395 -3.459 -4.094 1 82.62 117 LEU A C 1
ATOM 945 O O . LEU A 1 117 ? -6.988 -4.605 -3.895 1 82.62 117 LEU A O 1
ATOM 949 N N . CYS A 1 118 ? -8 -3.102 -5.172 1 89.75 118 CYS A N 1
ATOM 950 C CA . CYS A 1 118 ? -7.855 -3.963 -6.34 1 89.75 118 CYS A CA 1
ATOM 951 C C . CYS A 1 118 ? -6.43 -3.912 -6.883 1 89.75 118 CYS A C 1
ATOM 953 O O . CYS A 1 118 ? -5.816 -2.846 -6.922 1 89.75 118 CYS A O 1
ATOM 955 N N . GLY A 1 119 ? -5.996 -5.02 -7.297 1 94.81 119 GLY A N 1
ATOM 956 C CA . GLY A 1 119 ? -4.641 -5.039 -7.824 1 94.81 119 GLY A CA 1
ATOM 957 C C . GLY A 1 119 ? -4.035 -6.434 -7.867 1 94.81 119 GLY A C 1
ATOM 958 O O . GLY A 1 119 ? -4.742 -7.414 -8.117 1 94.81 119 GLY A O 1
ATOM 959 N N . PHE A 1 120 ? -2.713 -6.441 -7.785 1 96.88 120 PHE A N 1
ATOM 960 C CA . PHE A 1 120 ? -2.062 -7.742 -7.91 1 96.88 120 PHE A CA 1
ATOM 961 C C . PHE A 1 120 ? -0.929 -7.879 -6.898 1 96.88 120 PHE A C 1
ATOM 963 O O . PHE A 1 120 ? -0.414 -6.879 -6.398 1 96.88 120 PHE A O 1
ATOM 970 N N . VAL A 1 121 ? -0.64 -9.062 -6.605 1 97 121 VAL A N 1
ATOM 971 C CA . VAL A 1 121 ? 0.522 -9.461 -5.82 1 97 121 VAL A CA 1
ATOM 972 C C . VAL A 1 121 ? 1.36 -10.461 -6.609 1 97 121 VAL A C 1
ATOM 974 O O . VAL A 1 121 ? 0.837 -11.461 -7.109 1 97 121 VAL A O 1
ATOM 977 N N . LEU A 1 122 ? 2.594 -10.172 -6.832 1 97.81 122 LEU A N 1
ATOM 978 C CA . LEU A 1 122 ? 3.57 -11.078 -7.418 1 97.81 122 LEU A CA 1
ATOM 979 C C . LEU A 1 122 ? 4.418 -11.742 -6.336 1 97.81 122 LEU A C 1
ATOM 981 O O . LEU A 1 122 ? 5.23 -11.07 -5.688 1 97.81 122 LEU A O 1
ATOM 985 N N . ALA A 1 123 ? 4.168 -13.008 -6.125 1 98.12 123 ALA A N 1
ATOM 986 C CA . ALA A 1 123 ? 4.848 -13.719 -5.047 1 98.12 123 ALA A CA 1
ATOM 987 C C . ALA A 1 123 ? 5.047 -15.195 -5.406 1 98.12 123 ALA A C 1
ATOM 989 O O . ALA A 1 123 ? 4.438 -15.695 -6.352 1 98.12 123 ALA A O 1
ATOM 990 N N . GLN A 1 124 ? 5.859 -15.82 -4.648 1 98.44 124 GLN A N 1
ATOM 991 C CA . GLN A 1 124 ? 6.148 -17.219 -4.906 1 98.44 124 GLN A CA 1
ATOM 992 C C . GLN A 1 124 ? 5.078 -18.125 -4.289 1 98.44 124 GLN A C 1
ATOM 994 O O . GLN A 1 124 ? 4.699 -19.141 -4.879 1 98.44 124 GLN A O 1
ATOM 999 N N . GLU A 1 125 ? 4.688 -17.781 -3.137 1 98.19 125 GLU A N 1
ATOM 1000 C CA . GLU A 1 125 ? 3.752 -18.641 -2.41 1 98.19 125 GLU A CA 1
ATOM 1001 C C . GLU A 1 125 ? 2.688 -17.797 -1.699 1 98.19 125 GLU A C 1
ATOM 1003 O O . GLU A 1 125 ? 2.9 -16.625 -1.424 1 98.19 125 GLU A O 1
ATOM 1008 N N . VAL A 1 126 ? 1.539 -18.516 -1.431 1 97.88 126 VAL A N 1
ATOM 1009 C CA . VAL A 1 126 ? 0.468 -17.922 -0.639 1 97.88 126 VAL A CA 1
ATOM 1010 C C . VAL A 1 126 ? -0.076 -18.953 0.353 1 97.88 126 VAL A C 1
ATOM 1012 O O . VAL A 1 126 ? -0.19 -20.141 0.03 1 97.88 126 VAL A O 1
ATOM 1015 N N . GLU A 1 127 ? -0.274 -18.469 1.484 1 97.06 127 GLU A N 1
ATOM 1016 C CA . GLU A 1 127 ? -0.914 -19.297 2.51 1 97.06 127 GLU A CA 1
ATOM 1017 C C . GLU A 1 127 ? -2.09 -18.562 3.148 1 97.06 127 GLU A C 1
ATOM 1019 O O . GLU A 1 127 ? -1.979 -17.375 3.492 1 97.06 127 GLU A O 1
ATOM 1024 N N . LEU A 1 128 ? -3.184 -19.281 3.25 1 95.38 128 LEU A N 1
ATOM 1025 C CA . LEU A 1 128 ? -4.34 -18.766 3.98 1 95.38 128 LEU A CA 1
ATOM 1026 C C . LEU A 1 128 ? -4.43 -19.391 5.367 1 95.38 128 LEU A C 1
ATOM 1028 O O . LEU A 1 128 ? -4.352 -20.609 5.504 1 95.38 128 LEU A O 1
ATOM 1032 N N . GLN A 1 129 ? -4.445 -18.531 6.277 1 92.62 129 GLN A N 1
ATOM 1033 C CA . GLN A 1 129 ? -4.66 -19 7.641 1 92.62 129 GLN A CA 1
ATOM 1034 C C . GLN A 1 129 ? -6.082 -18.703 8.109 1 92.62 129 GLN A C 1
ATOM 1036 O O . GLN A 1 129 ? -6.473 -17.531 8.203 1 92.62 129 GLN A O 1
ATOM 1041 N N . CYS A 1 130 ? -6.805 -19.766 8.344 1 86.06 130 CYS A N 1
ATOM 1042 C CA . CYS A 1 130 ? -8.18 -19.656 8.82 1 86.06 130 CYS A CA 1
ATOM 1043 C C . CYS A 1 130 ? -8.281 -20.062 10.281 1 86.06 130 CYS A C 1
ATOM 1045 O O . CYS A 1 130 ? -7.453 -20.844 10.773 1 86.06 130 CYS A O 1
ATOM 1047 N N . PRO A 1 131 ? -9.203 -19.453 10.984 1 74.75 131 PRO A N 1
ATOM 1048 C CA . PRO A 1 131 ? -9.367 -19.922 12.359 1 74.75 131 PRO A CA 1
ATOM 1049 C C . PRO A 1 131 ? -9.602 -21.422 12.453 1 74.75 131 PRO A C 1
ATOM 1051 O O . PRO A 1 131 ? -10.094 -22.031 11.5 1 74.75 131 PRO A O 1
ATOM 1054 N N . MET B 1 1 ? 2.131 31.312 -1.955 1 57.38 1 MET B N 1
ATOM 1055 C CA . MET B 1 1 ? 2.516 31.047 -0.573 1 57.38 1 MET B CA 1
ATOM 1056 C C . MET B 1 1 ? 3.039 29.609 -0.429 1 57.38 1 MET B C 1
ATOM 1058 O O . MET B 1 1 ? 2.645 28.719 -1.185 1 57.38 1 MET B O 1
ATOM 1062 N N . SER B 1 2 ? 4.109 29.422 0.312 1 79.44 2 SER B N 1
ATOM 1063 C CA . SER B 1 2 ? 4.742 28.109 0.405 1 79.44 2 SER B CA 1
ATOM 1064 C C . SER B 1 2 ? 3.781 27.062 0.979 1 79.44 2 SER B C 1
ATOM 1066 O O . SER B 1 2 ? 3.092 27.328 1.968 1 79.44 2 SER B O 1
ATOM 1068 N N . THR B 1 3 ? 3.496 26.094 0.344 1 92.06 3 THR B N 1
ATOM 1069 C CA . THR B 1 3 ? 2.6 25.031 0.788 1 92.06 3 THR B CA 1
ATOM 1070 C C . THR B 1 3 ? 3.277 24.156 1.84 1 92.06 3 THR B C 1
ATOM 1072 O O . THR B 1 3 ? 2.619 23.359 2.504 1 92.06 3 THR B O 1
ATOM 1075 N N . LEU B 1 4 ? 4.578 24.484 2.061 1 92.19 4 LEU B N 1
ATOM 1076 C CA . LEU B 1 4 ? 5.324 23.656 2.994 1 92.19 4 LEU B CA 1
ATOM 1077 C C . LEU B 1 4 ? 5.07 24.094 4.434 1 92.19 4 LEU B C 1
ATOM 1079 O O . LEU B 1 4 ? 5.172 25.266 4.762 1 92.19 4 LEU B O 1
ATOM 1083 N N . ILE B 1 5 ? 4.738 23.219 5.309 1 93.94 5 ILE B N 1
ATOM 1084 C CA . ILE B 1 5 ? 4.504 23.469 6.723 1 93.94 5 ILE B CA 1
ATOM 1085 C C . ILE B 1 5 ? 5.707 23 7.539 1 93.94 5 ILE B C 1
ATOM 1087 O O . ILE B 1 5 ? 6.246 23.766 8.352 1 93.94 5 ILE B O 1
ATOM 1091 N N . GLN B 1 6 ? 6.148 21.766 7.305 1 94.69 6 GLN B N 1
ATOM 1092 C CA . GLN B 1 6 ? 7.262 21.172 8.039 1 94.69 6 GLN B CA 1
ATOM 1093 C C . GLN B 1 6 ? 7.941 20.094 7.211 1 94.69 6 GLN B C 1
ATOM 1095 O O . GLN B 1 6 ? 7.277 19.344 6.492 1 94.69 6 GLN B O 1
ATOM 1100 N N . SER B 1 7 ? 9.25 20.047 7.387 1 94.62 7 SER B N 1
ATOM 1101 C CA . SER B 1 7 ? 10.031 19 6.746 1 94.62 7 SER B CA 1
ATOM 1102 C C . SER B 1 7 ? 10.609 18.031 7.777 1 94.62 7 SER B C 1
ATOM 1104 O O . SER B 1 7 ? 11.047 18.453 8.852 1 94.62 7 SER B O 1
ATOM 1106 N N . PHE B 1 8 ? 10.617 16.75 7.422 1 93 8 PHE B N 1
ATOM 1107 C CA . PHE B 1 8 ? 11.188 15.727 8.289 1 93 8 PHE B CA 1
ATOM 1108 C C . PHE B 1 8 ? 12.492 15.203 7.711 1 93 8 PHE B C 1
ATOM 1110 O O . PHE B 1 8 ? 12.508 14.18 7.02 1 93 8 PHE B O 1
ATOM 1117 N N . GLU B 1 9 ? 13.539 15.688 8.039 1 86.56 9 GLU B N 1
ATOM 1118 C CA . GLU B 1 9 ? 14.844 15.43 7.441 1 86.56 9 GLU B CA 1
ATOM 1119 C C . GLU B 1 9 ? 15.461 14.141 7.98 1 86.56 9 GLU B C 1
ATOM 1121 O O . GLU B 1 9 ? 16.344 13.555 7.348 1 86.56 9 GLU B O 1
ATOM 1126 N N . ASN B 1 10 ? 15.031 13.719 9.125 1 87.88 10 ASN B N 1
ATOM 1127 C CA . ASN B 1 10 ? 15.578 12.539 9.766 1 87.88 10 ASN B CA 1
ATOM 1128 C C . ASN B 1 10 ? 15.273 11.273 8.969 1 87.88 10 ASN B C 1
ATOM 1130 O O . ASN B 1 10 ? 15.875 10.219 9.211 1 87.88 10 ASN B O 1
ATOM 1134 N N . LEU B 1 11 ? 14.453 11.484 8.039 1 92.44 11 LEU B N 1
ATOM 1135 C CA . LEU B 1 11 ? 14.047 10.328 7.254 1 92.44 11 LEU B CA 1
ATOM 1136 C C . LEU B 1 11 ? 14.836 10.258 5.949 1 92.44 11 LEU B C 1
ATOM 1138 O O . LEU B 1 11 ? 14.773 9.25 5.234 1 92.44 11 LEU B O 1
ATOM 1142 N N . ARG B 1 12 ? 15.594 11.234 5.703 1 91.94 12 ARG B N 1
ATOM 1143 C CA . ARG B 1 12 ? 16.312 11.312 4.434 1 91.94 12 ARG B CA 1
ATOM 1144 C C . ARG B 1 12 ? 17.328 10.188 4.309 1 91.94 12 ARG B C 1
ATOM 1146 O O . ARG B 1 12 ? 18.062 9.906 5.254 1 91.94 12 ARG B O 1
ATOM 1153 N N . ASP B 1 13 ? 17.281 9.531 3.229 1 92.69 13 ASP B N 1
ATOM 1154 C CA . ASP B 1 13 ? 18.234 8.5 2.824 1 92.69 13 ASP B CA 1
ATOM 1155 C C . ASP B 1 13 ? 17.969 7.191 3.566 1 92.69 13 ASP B C 1
ATOM 1157 O O . ASP B 1 13 ? 18.734 6.23 3.428 1 92.69 13 ASP B O 1
ATOM 1161 N N . ASN B 1 14 ? 16.938 7.168 4.352 1 94.69 14 ASN B N 1
ATOM 1162 C CA . ASN B 1 14 ? 16.594 5.914 5.008 1 94.69 14 ASN B CA 1
ATOM 1163 C C . ASN B 1 14 ? 15.977 4.918 4.027 1 94.69 14 ASN B C 1
ATOM 1165 O O . ASN B 1 14 ? 15.234 5.305 3.127 1 94.69 14 ASN B O 1
ATOM 1169 N N . LYS B 1 15 ? 16.359 3.736 4.23 1 94.94 15 LYS B N 1
ATOM 1170 C CA . LYS B 1 15 ? 15.734 2.656 3.48 1 94.94 15 LYS B CA 1
ATOM 1171 C C . LYS B 1 15 ? 14.43 2.217 4.141 1 94.94 15 LYS B C 1
ATOM 1173 O O . LYS B 1 15 ? 14.375 2.047 5.359 1 94.94 15 LYS B O 1
ATOM 1178 N N . VAL B 1 16 ? 13.383 2.016 3.363 1 94.62 16 VAL B N 1
ATOM 1179 C CA . VAL B 1 16 ? 12.117 1.54 3.906 1 94.62 16 VAL B CA 1
ATOM 1180 C C . VAL B 1 16 ? 12.148 0.018 4.035 1 94.62 16 VAL B C 1
ATOM 1182 O O . VAL B 1 16 ? 12.391 -0.688 3.053 1 94.62 16 VAL B O 1
ATOM 1185 N N . LEU B 1 17 ? 11.852 -0.46 5.215 1 95.12 17 LEU B N 1
ATOM 1186 C CA . LEU B 1 17 ? 11.93 -1.892 5.48 1 95.12 17 LEU B CA 1
ATOM 1187 C C . LEU B 1 17 ? 10.539 -2.521 5.473 1 95.12 17 LEU B C 1
ATOM 1189 O O . LEU B 1 17 ? 10.359 -3.629 4.957 1 95.12 17 LEU B O 1
ATOM 1193 N N . ARG B 1 18 ? 9.727 -1.827 6.066 1 95.12 18 ARG B N 1
ATOM 1194 C CA . ARG B 1 18 ? 8.375 -2.346 6.25 1 95.12 18 ARG B CA 1
ATOM 1195 C C . ARG B 1 18 ? 7.344 -1.223 6.199 1 95.12 18 ARG B C 1
ATOM 1197 O O . ARG B 1 18 ? 7.629 -0.094 6.605 1 95.12 18 ARG B O 1
ATOM 1204 N N . CYS B 1 19 ? 6.164 -1.549 5.723 1 95.62 19 CYS B N 1
ATOM 1205 C CA . CYS B 1 19 ? 5.02 -0.647 5.719 1 95.62 19 CYS B CA 1
ATOM 1206 C C . CYS B 1 19 ? 3.736 -1.395 6.066 1 95.62 19 CYS B C 1
ATOM 1208 O O . CYS B 1 19 ? 3.355 -2.338 5.371 1 95.62 19 CYS B O 1
ATOM 1210 N N . CYS B 1 20 ? 3.084 -0.914 7.098 1 96.06 20 CYS B N 1
ATOM 1211 C CA . CYS B 1 20 ? 1.915 -1.618 7.613 1 96.06 20 CYS B CA 1
ATOM 1212 C C . CYS B 1 20 ? 0.75 -0.658 7.824 1 96.06 20 CYS B C 1
ATOM 1214 O O . CYS B 1 20 ? 0.852 0.281 8.617 1 96.06 20 CYS B O 1
ATOM 1216 N N . ALA B 1 21 ? -0.287 -0.93 7.141 1 95.88 21 ALA B N 1
ATOM 1217 C CA . ALA B 1 21 ? -1.525 -0.183 7.344 1 95.88 21 ALA B CA 1
ATOM 1218 C C . ALA B 1 21 ? -2.529 -0.994 8.156 1 95.88 21 ALA B C 1
ATOM 1220 O O . ALA B 1 21 ? -2.852 -2.131 7.805 1 95.88 21 ALA B O 1
ATOM 1221 N N . ASP B 1 22 ? -2.941 -0.41 9.227 1 96.56 22 ASP B N 1
ATOM 1222 C CA . ASP B 1 22 ? -4.02 -0.964 10.039 1 96.56 22 ASP B CA 1
ATOM 1223 C C . ASP B 1 22 ? -5.301 -0.152 9.883 1 96.56 22 ASP B C 1
ATOM 1225 O O . ASP B 1 22 ? -5.449 0.912 10.484 1 96.56 22 ASP B O 1
ATOM 1229 N N . PHE B 1 23 ? -6.188 -0.673 9.156 1 93.81 23 PHE B N 1
ATOM 1230 C CA . PHE B 1 23 ? -7.387 0.07 8.781 1 93.81 23 PHE B CA 1
ATOM 1231 C C . PHE B 1 23 ? -8.375 0.123 9.938 1 93.81 23 PHE B C 1
ATOM 1233 O O . PHE B 1 23 ? -9.133 1.087 10.07 1 93.81 23 PHE B O 1
ATOM 1240 N N . GLU B 1 24 ? -8.344 -0.887 10.711 1 92.81 24 GLU B N 1
ATOM 1241 C CA . GLU B 1 24 ? -9.211 -0.903 11.883 1 92.81 24 GLU B CA 1
ATOM 1242 C C . GLU B 1 24 ? -8.766 0.12 12.922 1 92.81 24 GLU B C 1
ATOM 1244 O O . GLU B 1 24 ? -9.586 0.842 13.484 1 92.81 24 GLU B O 1
ATOM 1249 N N . ALA B 1 25 ? -7.496 0.179 13.094 1 95.31 25 ALA B N 1
ATOM 1250 C CA . ALA B 1 25 ? -6.945 1.091 14.094 1 95.31 25 ALA B CA 1
ATOM 1251 C C . ALA B 1 25 ? -6.691 2.471 13.492 1 95.31 25 ALA B C 1
ATOM 1253 O O . ALA B 1 25 ? -6.352 3.416 14.211 1 95.31 25 ALA B O 1
ATOM 1254 N N . HIS B 1 26 ? -6.77 2.619 12.219 1 96.06 26 HIS B N 1
ATOM 1255 C CA . HIS B 1 26 ? -6.52 3.865 11.5 1 96.06 26 HIS B CA 1
ATOM 1256 C C . HIS B 1 26 ? -5.09 4.352 11.727 1 96.06 26 HIS B C 1
ATOM 1258 O O . HIS B 1 26 ? -4.875 5.504 12.109 1 96.06 26 HIS B O 1
ATOM 1264 N N . THR B 1 27 ? -4.219 3.42 11.406 1 97.56 27 THR B N 1
ATOM 1265 C CA . THR B 1 27 ? -2.807 3.756 11.562 1 97.56 27 THR B CA 1
ATOM 1266 C C . THR B 1 27 ? -2 3.268 10.359 1 97.56 27 THR B C 1
ATOM 1268 O O . THR B 1 27 ? -2.424 2.35 9.656 1 97.56 27 THR B O 1
ATOM 1271 N N . LEU B 1 28 ? -0.896 3.885 10.125 1 97.69 28 LEU B N 1
ATOM 1272 C CA . LEU B 1 28 ? 0.135 3.469 9.18 1 97.69 28 LEU B CA 1
ATOM 1273 C C . LEU B 1 28 ? 1.517 3.533 9.82 1 97.69 28 LEU B C 1
ATOM 1275 O O . LEU B 1 28 ? 1.894 4.559 10.391 1 97.69 28 LEU B O 1
ATOM 1279 N N . HIS B 1 29 ? 2.168 2.439 9.695 1 97.69 29 HIS B N 1
ATOM 1280 C CA . HIS B 1 29 ? 3.5 2.334 10.281 1 97.69 29 HIS B CA 1
ATOM 1281 C C . HIS B 1 29 ? 4.543 1.998 9.227 1 97.69 29 HIS B C 1
ATOM 1283 O O . HIS B 1 29 ? 4.359 1.067 8.438 1 97.69 29 HIS B O 1
ATOM 1289 N N . MET B 1 30 ? 5.648 2.748 9.312 1 96.19 30 MET B N 1
ATOM 1290 C CA . MET B 1 30 ? 6.773 2.496 8.414 1 96.19 30 MET B CA 1
ATOM 1291 C C . MET B 1 30 ? 8.07 2.342 9.195 1 96.19 30 MET B C 1
ATOM 1293 O O . MET B 1 30 ? 8.453 3.234 9.953 1 96.19 30 MET B O 1
ATOM 1297 N N . ASP B 1 31 ? 8.656 1.216 8.984 1 96.5 31 ASP B N 1
ATOM 1298 C CA . ASP B 1 31 ? 9.992 1.013 9.539 1 96.5 31 ASP B CA 1
ATOM 1299 C C . ASP B 1 31 ? 11.062 1.329 8.492 1 96.5 31 ASP B C 1
ATOM 1301 O O . ASP B 1 31 ? 11.023 0.814 7.375 1 96.5 31 ASP B O 1
ATOM 1305 N N . THR B 1 32 ? 11.977 2.131 8.953 1 96.12 32 THR B N 1
ATOM 1306 C CA . THR B 1 32 ? 13.078 2.496 8.07 1 96.12 32 THR B CA 1
ATOM 1307 C C . THR B 1 32 ? 14.422 2.268 8.75 1 96.12 32 THR B C 1
ATOM 1309 O O . THR B 1 32 ? 14.477 1.97 9.945 1 96.12 32 THR B O 1
ATOM 1312 N N . ARG B 1 33 ? 15.453 2.334 7.949 1 96 33 ARG B N 1
ATOM 1313 C CA . ARG B 1 33 ? 16.812 2.164 8.445 1 96 33 ARG B CA 1
ATOM 1314 C C . ARG B 1 33 ? 17.766 3.191 7.828 1 96 33 ARG B C 1
ATOM 1316 O O . ARG B 1 33 ? 17.75 3.389 6.609 1 96 33 ARG B O 1
ATOM 1323 N N . THR B 1 34 ? 18.531 3.795 8.695 1 94.5 34 THR B N 1
ATOM 1324 C CA . THR B 1 34 ? 19.531 4.746 8.219 1 94.5 34 THR B CA 1
ATOM 1325 C C . THR B 1 34 ? 20.688 4.02 7.531 1 94.5 34 THR B C 1
ATOM 1327 O O . THR B 1 34 ? 20.781 2.793 7.594 1 94.5 34 THR B O 1
ATOM 1330 N N . GLU B 1 35 ? 21.531 4.805 6.953 1 91.69 35 GLU B N 1
ATOM 1331 C CA . GLU B 1 35 ? 22.734 4.246 6.348 1 91.69 35 GLU B CA 1
ATOM 1332 C C . GLU B 1 35 ? 23.625 3.572 7.395 1 91.69 35 GLU B C 1
ATOM 1334 O O . GLU B 1 35 ? 24.281 2.57 7.109 1 91.69 35 GLU B O 1
ATOM 1339 N N . ALA B 1 36 ? 23.578 4.098 8.562 1 93.25 36 ALA B N 1
ATOM 1340 C CA . ALA B 1 36 ? 24.391 3.572 9.656 1 93.25 36 ALA B CA 1
ATOM 1341 C C . ALA B 1 36 ? 23.766 2.322 10.258 1 93.25 36 ALA B C 1
ATOM 1343 O O . ALA B 1 36 ? 24.344 1.682 11.133 1 93.25 36 ALA B O 1
ATOM 1344 N N . GLY B 1 37 ? 22.562 1.999 9.852 1 93.25 37 GLY B N 1
ATOM 1345 C CA . GLY B 1 37 ? 21.922 0.771 10.305 1 93.25 37 GLY B CA 1
ATOM 1346 C C . GLY B 1 37 ? 20.938 0.989 11.445 1 93.25 37 GLY B C 1
ATOM 1347 O O . GLY B 1 37 ? 20.422 0.028 12.016 1 93.25 37 GLY B O 1
ATOM 1348 N N . GLU B 1 38 ? 20.703 2.209 11.719 1 94.94 38 GLU B N 1
ATOM 1349 C CA . GLU B 1 38 ? 19.781 2.521 12.797 1 94.94 38 GLU B CA 1
ATOM 1350 C C . GLU B 1 38 ? 18.328 2.504 12.312 1 94.94 38 GLU B C 1
ATOM 1352 O O . GLU B 1 38 ? 18.047 2.971 11.211 1 94.94 38 GLU B O 1
ATOM 1357 N N . LYS B 1 39 ? 17.5 1.968 13.203 1 94.75 39 LYS B N 1
ATOM 1358 C CA . LYS B 1 39 ? 16.094 1.896 12.859 1 94.75 39 LYS B CA 1
ATOM 1359 C C . LYS B 1 39 ? 15.367 3.189 13.219 1 94.75 39 LYS B C 1
ATOM 1361 O O . LYS B 1 39 ? 15.594 3.754 14.289 1 94.75 39 LYS B O 1
ATOM 1366 N N . VAL B 1 40 ? 14.586 3.668 12.25 1 95.44 40 VAL B N 1
ATOM 1367 C CA . VAL B 1 40 ? 13.695 4.801 12.461 1 95.44 40 VAL B CA 1
ATOM 1368 C C . VAL B 1 40 ? 12.281 4.434 12.031 1 95.44 40 VAL B C 1
ATOM 1370 O O . VAL B 1 40 ? 12.062 4.023 10.883 1 95.44 40 VAL B O 1
ATOM 1373 N N . SER B 1 41 ? 11.367 4.609 12.93 1 96.25 41 SER B N 1
ATOM 1374 C CA . SER B 1 41 ? 9.984 4.262 12.609 1 96.25 41 SER B CA 1
ATOM 1375 C C . SER B 1 41 ? 9.109 5.512 12.508 1 96.25 41 SER B C 1
ATOM 1377 O O . SER B 1 41 ? 9.266 6.445 13.297 1 96.25 41 SER B O 1
ATOM 1379 N N . VAL B 1 42 ? 8.266 5.453 11.57 1 97.19 42 VAL B N 1
ATOM 1380 C CA . VAL B 1 42 ? 7.27 6.508 11.406 1 97.19 42 VAL B CA 1
ATOM 1381 C C . VAL B 1 42 ? 5.879 5.949 11.703 1 97.19 42 VAL B C 1
ATOM 1383 O O . VAL B 1 42 ? 5.461 4.957 11.102 1 97.19 42 VAL B O 1
ATOM 1386 N N . HIS B 1 43 ? 5.184 6.621 12.602 1 98.12 43 HIS B N 1
ATOM 1387 C CA . HIS B 1 43 ? 3.848 6.191 13 1 98.12 43 HIS B CA 1
ATOM 1388 C C . HIS B 1 43 ? 2.812 7.273 12.719 1 98.12 43 HIS B C 1
ATOM 1390 O O . HIS B 1 43 ? 2.865 8.359 13.305 1 98.12 43 HIS B O 1
ATOM 1396 N N . PHE B 1 44 ? 1.894 6.934 11.852 1 98.25 44 PHE B N 1
ATOM 1397 C CA . PHE B 1 44 ? 0.762 7.816 11.594 1 98.25 44 PHE B CA 1
ATOM 1398 C C . PHE B 1 44 ? -0.484 7.324 12.32 1 98.25 44 PHE B C 1
ATOM 1400 O O . PHE B 1 44 ? -0.834 6.145 12.234 1 98.25 44 PHE B O 1
ATOM 1407 N N . THR B 1 45 ? -1.121 8.258 13.008 1 98.19 45 THR B N 1
ATOM 1408 C CA . THR B 1 45 ? -2.375 7.945 13.68 1 98.19 45 THR B CA 1
ATOM 1409 C C . THR B 1 45 ? -3.506 8.828 13.164 1 98.19 45 THR B C 1
ATOM 1411 O O . THR B 1 45 ? -3.268 9.945 12.711 1 98.19 45 THR B O 1
ATOM 1414 N N . GLY B 1 46 ? -4.762 8.266 13.328 1 97.19 46 GLY B N 1
ATOM 1415 C CA . GLY B 1 46 ? -5.867 8.969 12.695 1 97.19 46 GLY B CA 1
ATOM 1416 C C . GLY B 1 46 ? -5.77 9 11.188 1 97.19 46 GLY B C 1
ATOM 1417 O O . GLY B 1 46 ? -5.91 10.055 10.57 1 97.19 46 GLY B O 1
ATOM 1418 N N . LEU B 1 47 ? -5.438 7.852 10.625 1 97.12 47 LEU B N 1
ATOM 1419 C CA . LEU B 1 47 ? -5.23 7.703 9.188 1 97.12 47 LEU B CA 1
ATOM 1420 C C . LEU B 1 47 ? -6.551 7.828 8.43 1 97.12 47 LEU B C 1
ATOM 1422 O O . LEU B 1 47 ? -7.508 7.109 8.727 1 97.12 47 LEU B O 1
ATOM 1426 N N . MET B 1 48 ? -6.582 8.75 7.508 1 95.12 48 MET B N 1
ATOM 1427 C CA . MET B 1 48 ? -7.73 8.875 6.617 1 95.12 48 MET B CA 1
ATOM 1428 C C . MET B 1 48 ? -7.504 8.109 5.324 1 95.12 48 MET B C 1
ATOM 1430 O O . MET B 1 48 ? -8.375 7.363 4.875 1 95.12 48 MET B O 1
ATOM 1434 N N . ALA B 1 49 ? -6.332 8.289 4.758 1 94.88 49 ALA B N 1
ATOM 1435 C CA . ALA B 1 49 ? -5.992 7.617 3.506 1 94.88 49 ALA B CA 1
ATOM 1436 C C . ALA B 1 49 ? -4.496 7.723 3.217 1 94.88 49 ALA B C 1
ATOM 1438 O O . ALA B 1 49 ? -3.797 8.539 3.824 1 94.88 49 ALA B O 1
ATOM 1439 N N . HIS B 1 50 ? -4.012 6.84 2.312 1 95.06 50 HIS B N 1
ATOM 1440 C CA . HIS B 1 50 ? -2.66 6.953 1.775 1 95.06 50 HIS B CA 1
ATOM 1441 C C . HIS B 1 50 ? -2.604 6.48 0.326 1 95.06 50 HIS B C 1
ATOM 1443 O O . HIS B 1 50 ? -3.484 5.75 -0.129 1 95.06 50 HIS B O 1
ATOM 1449 N N . TRP B 1 51 ? -1.668 6.961 -0.312 1 93.75 51 TRP B N 1
ATOM 1450 C CA . TRP B 1 51 ? -1.439 6.602 -1.709 1 93.75 51 TRP B CA 1
ATOM 1451 C C . TRP B 1 51 ? 0.049 6.625 -2.039 1 93.75 51 TRP B C 1
ATOM 1453 O O . TRP B 1 51 ? 0.713 7.648 -1.879 1 93.75 51 TRP B O 1
ATOM 1463 N N . PHE B 1 52 ? 0.532 5.43 -2.479 1 91.69 52 PHE B N 1
ATOM 1464 C CA . PHE B 1 52 ? 1.922 5.312 -2.902 1 91.69 52 PHE B CA 1
ATOM 1465 C C . PHE B 1 52 ? 2.012 4.773 -4.324 1 91.69 52 PHE B C 1
ATOM 1467 O O . PHE B 1 52 ? 1.342 3.797 -4.668 1 91.69 52 PHE B O 1
ATOM 1474 N N . GLU B 1 53 ? 2.889 5.438 -4.941 1 87.38 53 GLU B N 1
ATOM 1475 C CA . GLU B 1 53 ? 3.088 4.984 -6.312 1 87.38 53 GLU B CA 1
ATOM 1476 C C . GLU B 1 53 ? 4.105 3.848 -6.375 1 87.38 53 GLU B C 1
ATOM 1478 O O . GLU B 1 53 ? 5.191 3.947 -5.801 1 87.38 53 GLU B O 1
ATOM 1483 N N . ASN B 1 54 ? 3.828 2.783 -7.113 1 80.75 54 ASN B N 1
ATOM 1484 C CA . ASN B 1 54 ? 4.777 1.751 -7.516 1 80.75 54 ASN B CA 1
ATOM 1485 C C . ASN B 1 54 ? 5.633 1.286 -6.34 1 80.75 54 ASN B C 1
ATOM 1487 O O . ASN B 1 54 ? 6.855 1.443 -6.355 1 80.75 54 ASN B O 1
ATOM 1491 N N . VAL B 1 55 ? 5.082 0.599 -5.477 1 76.75 55 VAL B N 1
ATOM 1492 C CA . VAL B 1 55 ? 5.809 0.181 -4.281 1 76.75 55 VAL B CA 1
ATOM 1493 C C . VAL B 1 55 ? 6.875 -0.847 -4.66 1 76.75 55 VAL B C 1
ATOM 1495 O O . VAL B 1 55 ? 6.551 -1.961 -5.078 1 76.75 55 VAL B O 1
ATOM 1498 N N . IL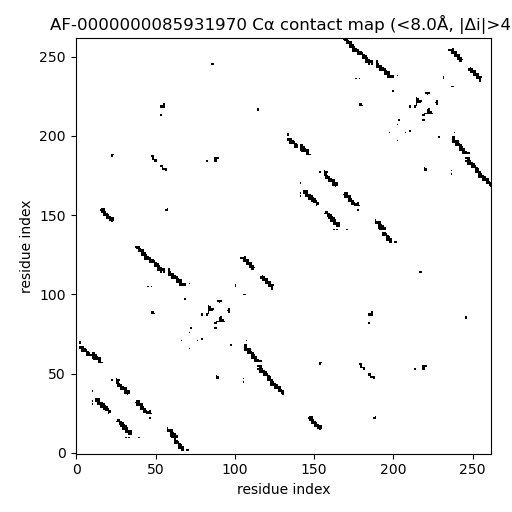E B 1 56 ? 8.141 -0.378 -4.664 1 75.38 56 ILE B N 1
ATOM 1499 C CA . ILE B 1 56 ? 9.281 -1.222 -5.004 1 75.38 56 ILE B CA 1
ATOM 1500 C C . ILE 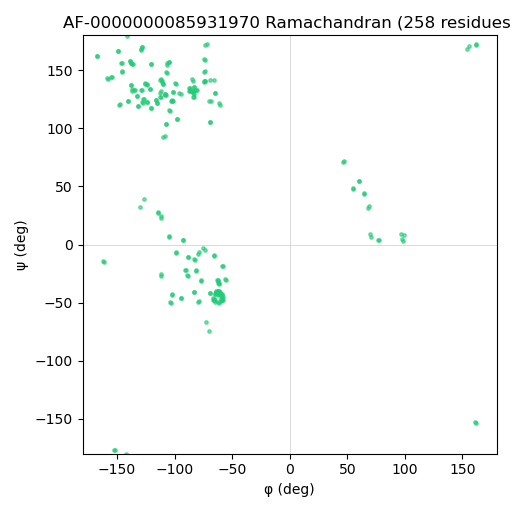B 1 56 ? 10.07 -1.558 -3.742 1 75.38 56 ILE B C 1
ATOM 1502 O O . ILE B 1 56 ? 10.086 -0.781 -2.785 1 75.38 56 ILE B O 1
ATOM 1506 N N . GLN B 1 57 ? 10.711 -2.656 -3.883 1 79 57 GLN B N 1
ATOM 1507 C CA . GLN B 1 57 ? 11.594 -3.07 -2.801 1 79 57 GLN B CA 1
ATOM 1508 C C . GLN B 1 57 ? 12.859 -2.217 -2.77 1 79 57 GLN B C 1
ATOM 1510 O O . GLN B 1 57 ? 13.242 -1.625 -3.783 1 79 57 GLN B O 1
ATOM 1515 N N . ASP B 1 58 ? 13.477 -1.982 -1.589 1 80.81 58 ASP B N 1
ATOM 1516 C CA . ASP B 1 58 ? 14.75 -1.306 -1.367 1 80.81 58 ASP B CA 1
ATOM 1517 C C . ASP B 1 58 ? 14.648 0.181 -1.7 1 80.81 58 ASP B C 1
ATOM 1519 O O . ASP B 1 58 ? 15.594 0.767 -2.242 1 80.81 58 ASP B O 1
ATOM 1523 N N . ASN B 1 59 ? 13.555 0.664 -1.491 1 86.38 59 ASN B N 1
ATOM 1524 C CA . ASN B 1 59 ? 13.344 2.09 -1.724 1 86.38 59 ASN B CA 1
ATOM 1525 C C . ASN B 1 59 ? 13.992 2.938 -0.634 1 86.38 59 ASN B C 1
ATOM 1527 O O . ASN B 1 59 ? 13.961 2.572 0.542 1 86.38 59 ASN B O 1
ATOM 1531 N N . ILE B 1 60 ? 14.57 4.023 -1.08 1 91.81 60 ILE B N 1
ATOM 1532 C CA . ILE B 1 60 ? 15.188 4.984 -0.177 1 91.81 60 ILE B CA 1
ATOM 1533 C C . ILE B 1 60 ? 14.367 6.273 -0.147 1 91.81 60 ILE B C 1
ATOM 1535 O O . ILE B 1 60 ? 13.992 6.801 -1.195 1 91.81 60 ILE B O 1
ATOM 1539 N N . LEU B 1 61 ? 14.211 6.805 1.059 1 93.5 61 LEU B N 1
ATOM 1540 C CA . LEU B 1 61 ? 13.438 8.031 1.222 1 93.5 61 LEU B CA 1
ATOM 1541 C C . LEU B 1 61 ? 14.305 9.258 0.937 1 93.5 61 LEU B C 1
ATOM 1543 O O . LEU B 1 61 ? 15.43 9.352 1.432 1 93.5 61 LEU B O 1
ATOM 1547 N N . PHE B 1 62 ? 13.773 10.125 0.147 1 91.62 62 PHE B N 1
ATOM 1548 C CA . PHE B 1 62 ? 14.438 11.414 -0.031 1 91.62 62 PHE B CA 1
ATOM 1549 C C . PHE B 1 62 ? 13.969 12.414 1.023 1 91.62 62 PHE B C 1
ATOM 1551 O O . PHE B 1 62 ? 14.711 13.336 1.384 1 91.62 62 PHE B O 1
ATOM 1558 N N . GLY B 1 63 ? 12.766 12.156 1.464 1 91.12 63 GLY B N 1
ATOM 1559 C CA . GLY B 1 63 ? 12.219 13 2.518 1 91.12 63 GLY B CA 1
ATOM 1560 C C . GLY B 1 63 ? 10.711 12.898 2.646 1 91.12 63 GLY B C 1
ATOM 1561 O O . GLY B 1 63 ? 10.055 12.258 1.825 1 91.12 63 GLY B O 1
ATOM 1562 N N . MET B 1 64 ? 10.281 13.516 3.699 1 95.56 64 MET B N 1
ATOM 1563 C CA . MET B 1 64 ? 8.852 13.68 3.941 1 95.56 64 MET B CA 1
ATOM 1564 C C . MET B 1 64 ? 8.523 15.109 4.359 1 95.56 64 MET B C 1
ATOM 1566 O O . MET B 1 64 ? 9.219 15.688 5.199 1 95.56 64 MET B O 1
ATOM 1570 N N . ASP B 1 65 ? 7.488 15.625 3.699 1 97 65 ASP B N 1
ATOM 1571 C CA . ASP B 1 65 ? 7.074 16.984 4.004 1 97 65 ASP B CA 1
ATOM 1572 C C . ASP B 1 65 ? 5.59 17.047 4.367 1 97 65 ASP B C 1
ATOM 1574 O O . ASP B 1 65 ? 4.77 16.359 3.762 1 97 65 ASP B O 1
ATOM 1578 N N . GLU B 1 66 ? 5.379 17.828 5.352 1 98.06 66 GLU B N 1
ATOM 1579 C CA . GLU B 1 66 ? 3.99 18.219 5.574 1 98.06 66 GLU B CA 1
ATOM 1580 C C . GLU B 1 66 ? 3.629 19.453 4.738 1 98.06 66 GLU B C 1
ATOM 1582 O O . GLU B 1 66 ? 4.344 20.453 4.762 1 98.06 66 GLU B O 1
ATOM 1587 N N . ILE B 1 67 ? 2.498 19.359 4.078 1 98.25 67 ILE B N 1
ATOM 1588 C CA . ILE B 1 67 ? 2.092 20.5 3.25 1 98.25 67 ILE B CA 1
ATOM 1589 C C . ILE B 1 67 ? 0.66 20.906 3.598 1 98.25 67 ILE B C 1
ATOM 1591 O O . ILE B 1 67 ? -0.038 20.188 4.316 1 98.25 67 ILE B O 1
ATOM 1595 N N . THR B 1 68 ? 0.281 22.016 3.084 1 97.62 68 THR B N 1
ATOM 1596 C CA . THR B 1 68 ? -1.07 22.516 3.34 1 97.62 68 THR B CA 1
ATOM 1597 C C . THR B 1 68 ? -2.094 21.703 2.539 1 97.62 68 THR B C 1
ATOM 1599 O O . THR B 1 68 ? -1.755 21.094 1.521 1 97.62 68 THR B O 1
ATOM 1602 N N . VAL B 1 69 ? -3.285 21.781 3.01 1 96.94 69 VAL B N 1
ATOM 1603 C CA . VAL B 1 69 ? -4.375 21.109 2.305 1 96.94 69 VAL B CA 1
ATOM 1604 C C . VAL B 1 69 ? -4.516 21.703 0.899 1 96.94 69 VAL B C 1
ATOM 1606 O O . VAL B 1 69 ? -4.734 20.969 -0.066 1 96.94 69 VAL B O 1
ATOM 1609 N N . ASP B 1 70 ? -4.375 22.984 0.791 1 95.88 70 ASP B N 1
ATOM 1610 C CA . ASP B 1 70 ? -4.453 23.609 -0.526 1 95.88 70 ASP B CA 1
ATOM 1611 C C . ASP B 1 70 ? -3.34 23.109 -1.442 1 95.88 70 ASP B C 1
ATOM 1613 O O . ASP B 1 70 ? -3.572 22.859 -2.627 1 95.88 70 ASP B O 1
ATOM 1617 N N . GLY B 1 71 ? -2.246 22.984 -0.89 1 96.94 71 GLY B N 1
ATOM 1618 C CA . GLY B 1 71 ? -1.146 22.422 -1.657 1 96.94 71 GLY B CA 1
ATOM 1619 C C . GLY B 1 71 ? -1.396 21 -2.107 1 96.94 71 GLY B C 1
ATOM 1620 O O . GLY B 1 71 ? -1.082 20.641 -3.244 1 96.94 71 GLY B O 1
ATOM 1621 N N . PHE B 1 72 ? -1.938 20.328 -1.265 1 97.69 72 PHE B N 1
ATOM 1622 C CA . PHE B 1 72 ? -2.285 18.938 -1.556 1 97.69 72 PHE B CA 1
ATOM 1623 C C . PHE B 1 72 ? -3.291 18.859 -2.697 1 97.69 72 PHE B C 1
ATOM 1625 O O . PHE B 1 72 ? -3.092 18.109 -3.656 1 97.69 72 PHE B O 1
ATOM 1632 N N . LEU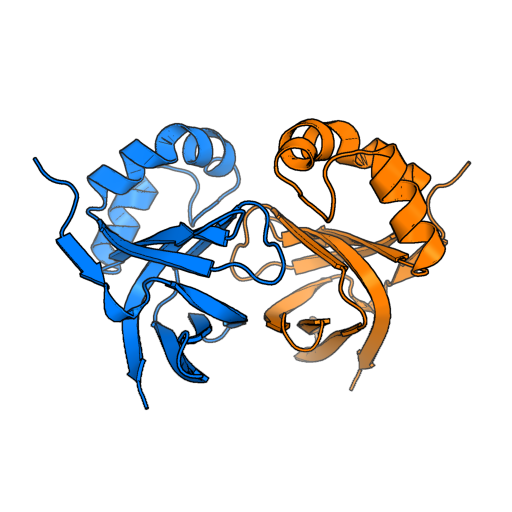 B 1 73 ? -4.332 19.609 -2.615 1 96.5 73 LEU B N 1
ATOM 1633 C CA . LEU B 1 73 ? -5.391 19.562 -3.621 1 96.5 73 LEU B CA 1
ATOM 1634 C C . LEU B 1 73 ? -4.859 20 -4.984 1 96.5 73 LEU B C 1
ATOM 1636 O O . LEU B 1 73 ? -5.305 19.5 -6.016 1 96.5 73 LEU B O 1
ATOM 1640 N N . GLU B 1 74 ? -3.928 20.844 -4.91 1 96.31 74 GLU B N 1
ATOM 1641 C CA . GLU B 1 74 ? -3.328 21.297 -6.16 1 96.31 74 GLU B CA 1
ATOM 1642 C C . GLU B 1 74 ? -2.338 20.281 -6.707 1 96.31 74 GLU B C 1
ATOM 1644 O O . GLU B 1 74 ? -2.395 19.922 -7.883 1 96.31 74 GLU B O 1
ATOM 1649 N N . GLN B 1 75 ? -1.461 19.797 -5.918 1 95.62 75 GLN B N 1
ATOM 1650 C CA . GLN B 1 75 ? -0.4 18.875 -6.324 1 95.62 75 GLN B CA 1
ATOM 1651 C C . GLN B 1 75 ? -0.977 17.562 -6.852 1 95.62 75 GLN B C 1
ATOM 1653 O O . GLN B 1 75 ? -0.438 16.969 -7.793 1 95.62 75 GLN B O 1
ATOM 1658 N N . TYR B 1 76 ? -2.092 17.172 -6.277 1 95.69 76 TYR B N 1
ATOM 1659 C CA . TYR B 1 76 ? -2.641 15.875 -6.637 1 95.69 76 TYR B CA 1
ATOM 1660 C C . TYR B 1 76 ? -3.975 16.031 -7.359 1 95.69 76 TYR B C 1
ATOM 1662 O O . TYR B 1 76 ? -4.82 15.125 -7.309 1 95.69 76 TYR B O 1
ATOM 1670 N N . LYS B 1 77 ? -4.148 17.062 -7.992 1 95.5 77 LYS B N 1
ATOM 1671 C CA . LYS B 1 77 ? -5.402 17.391 -8.664 1 95.5 77 LYS B CA 1
ATOM 1672 C C . LYS B 1 77 ? -5.77 16.312 -9.688 1 95.5 77 LYS B C 1
ATOM 1674 O O . LYS B 1 77 ? -6.922 15.883 -9.75 1 95.5 77 LYS B O 1
ATOM 1679 N N . ASP B 1 78 ? -4.855 15.852 -10.484 1 94.25 78 ASP B N 1
ATOM 1680 C CA . ASP B 1 78 ? -5.129 14.859 -11.523 1 94.25 78 ASP B CA 1
ATOM 1681 C C . ASP B 1 78 ? -5.531 13.523 -10.914 1 94.25 78 ASP B C 1
ATOM 1683 O O . ASP B 1 78 ? -6.492 12.891 -11.359 1 94.25 78 ASP B O 1
ATOM 1687 N N . LEU B 1 79 ? -4.77 13.141 -9.977 1 93 79 LEU B N 1
ATOM 1688 C CA . LEU B 1 79 ? -5.09 11.891 -9.289 1 93 79 LEU B CA 1
ATOM 1689 C C . LEU B 1 79 ? -6.473 11.961 -8.648 1 93 79 LEU B C 1
ATOM 1691 O O . LEU B 1 79 ? -7.301 11.07 -8.844 1 93 79 LEU B O 1
ATOM 1695 N N . LEU B 1 80 ? -6.727 13.047 -7.926 1 94.69 80 LEU B N 1
ATOM 1696 C CA . LEU B 1 80 ? -7.988 13.219 -7.219 1 94.69 80 LEU B CA 1
ATOM 1697 C C . LEU B 1 80 ? -9.156 13.305 -8.195 1 94.69 80 LEU B C 1
ATOM 1699 O O . LEU B 1 80 ? -10.234 12.781 -7.934 1 94.69 80 LEU B O 1
ATOM 1703 N N . GLY B 1 81 ? -8.922 13.977 -9.242 1 92.44 81 GLY B N 1
ATOM 1704 C CA . GLY B 1 81 ? -9.953 14.055 -10.266 1 92.44 81 GLY B CA 1
ATOM 1705 C C . GLY B 1 81 ? -10.406 12.695 -10.766 1 92.44 81 GLY B C 1
ATOM 1706 O O . GLY B 1 81 ? -11.586 12.508 -11.078 1 92.44 81 GLY B O 1
ATOM 1707 N N . ARG B 1 82 ? -9.523 11.766 -10.727 1 89.31 82 ARG B N 1
ATOM 1708 C CA . ARG B 1 82 ? -9.812 10.43 -11.242 1 89.31 82 ARG B CA 1
ATOM 1709 C C . ARG B 1 82 ? -10.383 9.531 -10.148 1 89.31 82 ARG B C 1
ATOM 1711 O O . ARG B 1 82 ? -11.094 8.57 -10.438 1 89.31 82 ARG B O 1
ATOM 1718 N N . THR B 1 83 ? -10.133 9.852 -8.961 1 89.75 83 THR B N 1
ATOM 1719 C CA . THR B 1 83 ? -10.398 8.867 -7.914 1 89.75 83 THR B CA 1
ATOM 1720 C C . THR B 1 83 ? -11.562 9.32 -7.035 1 89.75 83 THR B C 1
ATOM 1722 O O . THR B 1 83 ? -12.266 8.492 -6.453 1 89.75 83 THR B O 1
ATOM 1725 N N . ILE B 1 84 ? -11.805 10.555 -6.922 1 91 84 ILE B N 1
ATOM 1726 C CA . ILE B 1 84 ? -12.828 11.102 -6.035 1 91 84 ILE B CA 1
ATOM 1727 C C . ILE B 1 84 ? -14.195 10.531 -6.414 1 91 84 ILE B C 1
ATOM 1729 O O . ILE B 1 84 ? -14.977 10.141 -5.543 1 91 84 ILE B O 1
ATOM 1733 N N . PRO B 1 85 ? -14.461 10.453 -7.656 1 86.25 85 PRO B N 1
ATOM 1734 C CA . PRO B 1 85 ? -15.766 9.898 -8.008 1 86.25 85 PRO B CA 1
ATOM 1735 C C . PRO B 1 85 ? -15.969 8.477 -7.473 1 86.25 85 PRO B C 1
ATOM 1737 O O . PRO B 1 85 ? -17.094 8 -7.387 1 86.25 85 PRO B O 1
ATOM 1740 N N . TYR B 1 86 ? -14.93 7.879 -7.156 1 83.5 86 TYR B N 1
ATOM 1741 C CA . TYR B 1 86 ? -15.016 6.508 -6.66 1 83.5 86 TYR B CA 1
ATOM 1742 C C . TYR B 1 86 ? -14.812 6.461 -5.152 1 83.5 86 TYR B C 1
ATOM 1744 O O . TYR B 1 86 ? -14.625 5.387 -4.578 1 83.5 86 TYR B O 1
ATOM 1752 N N . GLY B 1 87 ? -14.742 7.598 -4.582 1 86.81 87 GLY B N 1
ATOM 1753 C CA . GLY B 1 87 ? -14.781 7.668 -3.129 1 86.81 87 GLY B CA 1
ATOM 1754 C C . GLY B 1 87 ? -13.406 7.781 -2.5 1 86.81 87 GLY B C 1
ATOM 1755 O O . GLY B 1 87 ? -13.266 7.703 -1.278 1 86.81 87 GLY B O 1
ATOM 1756 N N . PHE B 1 88 ? -12.383 7.891 -3.227 1 90.94 88 PHE B N 1
ATOM 1757 C CA . PHE B 1 88 ? -11.031 8.047 -2.697 1 90.94 88 PHE B CA 1
ATOM 1758 C C . PHE B 1 88 ? -10.602 9.508 -2.738 1 90.94 88 PHE B C 1
ATOM 1760 O O . PHE B 1 88 ? -10.805 10.195 -3.742 1 90.94 88 PHE B O 1
ATOM 1767 N N . PRO B 1 89 ? -9.953 9.992 -1.734 1 91.75 89 PRO B N 1
ATOM 1768 C CA . PRO B 1 89 ? -9.438 9.281 -0.559 1 91.75 89 PRO B CA 1
ATOM 1769 C C . PRO B 1 89 ? -10.5 9.07 0.516 1 91.75 89 PRO B C 1
ATOM 1771 O O . PRO B 1 89 ? -10.328 8.234 1.404 1 91.75 89 PRO B O 1
ATOM 1774 N N . ALA B 1 90 ? -11.672 9.719 0.477 1 85.69 90 ALA B N 1
ATOM 1775 C CA . ALA B 1 90 ? -12.586 9.539 1.604 1 85.69 90 ALA B CA 1
ATOM 1776 C C . ALA B 1 90 ? -14.008 9.945 1.229 1 85.69 90 ALA B C 1
ATOM 1778 O O . ALA B 1 90 ? -14.953 9.648 1.957 1 85.69 90 ALA B O 1
ATOM 1779 N N . CYS B 1 91 ? -14.109 10.594 0.224 1 84.88 91 CYS B N 1
ATOM 1780 C CA . CYS B 1 91 ? -15.438 11.055 -0.17 1 84.88 91 CYS B CA 1
ATOM 1781 C C . CYS B 1 91 ? -15.531 11.219 -1.682 1 84.88 91 CYS B C 1
ATOM 1783 O O . CYS B 1 91 ? -14.562 10.953 -2.4 1 84.88 91 CYS B O 1
ATOM 1785 N N . CYS B 1 92 ? -16.719 11.719 -2.109 1 84.06 92 CYS B N 1
ATOM 1786 C CA . CYS B 1 92 ? -16.969 11.75 -3.545 1 84.06 92 CYS B CA 1
ATOM 1787 C C . CYS B 1 92 ? -17.016 13.188 -4.055 1 84.06 92 CYS B C 1
ATOM 1789 O O . CYS B 1 92 ? -17.625 13.469 -5.09 1 84.06 92 CYS B O 1
ATOM 1791 N N . GLY B 1 93 ? -16.422 14.125 -3.367 1 91.69 93 GLY B N 1
ATOM 1792 C CA . GLY B 1 93 ? -16.344 15.523 -3.781 1 91.69 93 GLY B CA 1
ATOM 1793 C C . GLY B 1 93 ? -15.188 16.266 -3.129 1 91.69 93 GLY B C 1
ATOM 1794 O O . GLY B 1 93 ? -14.914 16.078 -1.938 1 91.69 93 GLY B O 1
ATOM 1795 N N . ILE B 1 94 ? -14.68 17.078 -3.975 1 93.38 94 ILE B N 1
ATOM 1796 C CA . ILE B 1 94 ? -13.477 17.781 -3.529 1 93.38 94 ILE B CA 1
ATOM 1797 C C . ILE B 1 94 ? -13.82 18.719 -2.373 1 93.38 94 ILE B C 1
ATOM 1799 O O . ILE B 1 94 ? -13.055 18.828 -1.412 1 93.38 94 ILE B O 1
ATOM 1803 N N . GLU B 1 95 ? -14.883 19.469 -2.529 1 93.69 95 GLU B N 1
ATOM 1804 C CA . GLU B 1 95 ? -15.273 20.375 -1.465 1 93.69 95 GLU B CA 1
ATOM 1805 C C . GLU B 1 95 ? -15.617 19.625 -0.186 1 93.69 95 GLU B C 1
ATOM 1807 O O . GLU B 1 95 ? -15.305 20.078 0.916 1 93.69 95 GLU B O 1
ATOM 1812 N N . GLU B 1 96 ? -16.266 18.594 -0.382 1 95 96 GLU B N 1
ATOM 1813 C CA . GLU B 1 96 ? -16.562 17.75 0.771 1 95 96 GLU B CA 1
ATOM 1814 C C . GLU B 1 96 ? -15.281 17.234 1.416 1 95 96 GLU B C 1
ATOM 1816 O O . GLU B 1 96 ? -15.172 17.172 2.643 1 95 96 GLU B O 1
ATOM 1821 N N . LEU B 1 97 ? -14.375 16.844 0.603 1 95.69 97 LEU B N 1
ATOM 1822 C CA . LEU B 1 97 ? -13.086 16.391 1.116 1 95.69 97 LEU B CA 1
ATOM 1823 C C . LEU B 1 97 ? -12.406 17.484 1.927 1 95.69 97 LEU B C 1
ATOM 1825 O O . LEU B 1 97 ? -11.93 17.234 3.039 1 95.69 97 LEU B O 1
ATOM 1829 N N . ARG B 1 98 ? -12.391 18.609 1.429 1 95.62 98 ARG B N 1
ATOM 1830 C CA . ARG B 1 98 ? -11.789 19.75 2.125 1 95.62 98 ARG B CA 1
ATOM 1831 C C . ARG B 1 98 ? -12.438 19.969 3.486 1 95.62 98 ARG B C 1
ATOM 1833 O O . ARG B 1 98 ? -11.742 20.125 4.492 1 95.62 98 ARG B O 1
ATOM 1840 N N . ARG B 1 99 ? -13.672 19.969 3.508 1 95.56 99 ARG B N 1
ATOM 1841 C CA . ARG B 1 99 ? -14.414 20.188 4.742 1 95.56 99 ARG B CA 1
ATOM 1842 C C . ARG B 1 99 ? -14.125 19.094 5.758 1 95.56 99 ARG B C 1
ATOM 1844 O O . ARG B 1 99 ? -13.961 19.375 6.949 1 95.56 99 ARG B O 1
ATOM 1851 N N . ARG B 1 100 ? -14.109 17.953 5.262 1 95.38 100 ARG B N 1
ATOM 1852 C CA . ARG B 1 100 ? -13.852 16.828 6.156 1 95.38 100 ARG B CA 1
ATOM 1853 C C . ARG B 1 100 ? -12.445 16.891 6.734 1 95.38 100 ARG B C 1
ATOM 1855 O O . ARG B 1 100 ? -12.242 16.625 7.918 1 95.38 100 ARG B O 1
ATOM 1862 N N . MET B 1 101 ? -11.547 17.203 5.91 1 97.06 101 MET B N 1
ATOM 1863 C CA . MET B 1 101 ? -10.164 17.312 6.375 1 97.06 101 MET B CA 1
ATOM 1864 C C . MET B 1 101 ? -10.039 18.406 7.43 1 97.06 101 MET B C 1
ATOM 1866 O O . MET B 1 101 ? -9.305 18.25 8.406 1 97.06 101 MET B O 1
ATOM 1870 N N . GLU B 1 102 ? -10.703 19.453 7.188 1 96.44 102 GLU B N 1
ATOM 1871 C CA . GLU B 1 102 ? -10.703 20.531 8.164 1 96.44 102 GLU B CA 1
ATOM 1872 C C . GLU B 1 102 ? -11.359 20.109 9.469 1 96.44 102 GLU B C 1
ATOM 1874 O O . GLU B 1 102 ? -10.797 20.312 10.547 1 96.44 102 GLU B O 1
ATOM 1879 N N . ARG B 1 103 ? -12.438 19.547 9.352 1 96.5 103 ARG B N 1
ATOM 1880 C CA . ARG B 1 103 ? -13.219 19.141 10.523 1 96.5 103 ARG B CA 1
ATOM 1881 C C . ARG B 1 103 ? -12.477 18.094 11.336 1 96.5 103 ARG B C 1
ATOM 1883 O O . ARG B 1 103 ? -12.477 18.141 12.57 1 96.5 103 ARG B O 1
ATOM 1890 N N . GLU B 1 104 ? -11.875 17.203 10.672 1 97 104 GLU B N 1
ATOM 1891 C CA . GLU B 1 104 ? -11.219 16.094 11.344 1 97 104 GLU B CA 1
ATOM 1892 C C . GLU B 1 104 ? -9.75 16.406 11.609 1 97 104 GLU B C 1
ATOM 1894 O O . GLU B 1 104 ? -9.008 15.555 12.109 1 97 104 GLU B O 1
ATOM 1899 N N . ARG B 1 105 ? -9.312 17.594 11.289 1 97.69 105 ARG B N 1
ATOM 1900 C CA . ARG B 1 105 ? -7.945 18.062 11.523 1 97.69 105 ARG B CA 1
ATOM 1901 C C . ARG B 1 105 ? -6.93 17.109 10.898 1 97.69 105 ARG B C 1
ATOM 1903 O O . ARG B 1 105 ? -5.969 16.703 11.547 1 97.69 105 ARG B O 1
ATOM 1910 N N . ILE B 1 106 ? -7.242 16.812 9.648 1 98.19 106 ILE B N 1
ATOM 1911 C CA . ILE B 1 106 ? -6.363 15.938 8.883 1 98.19 106 ILE B CA 1
ATOM 1912 C C . ILE B 1 106 ? -5.184 16.734 8.336 1 98.19 106 ILE B C 1
ATOM 1914 O O . ILE B 1 106 ? -5.371 17.812 7.762 1 98.19 106 ILE B O 1
ATOM 1918 N N . ARG B 1 107 ? -4.008 16.156 8.523 1 98.38 107 ARG B N 1
ATOM 1919 C CA . ARG B 1 107 ? -2.764 16.719 7.988 1 98.38 107 ARG B CA 1
ATOM 1920 C C . ARG B 1 107 ? -2.285 15.914 6.777 1 98.38 107 ARG B C 1
ATOM 1922 O O . ARG B 1 107 ? -2.672 14.758 6.598 1 98.38 107 ARG B O 1
ATOM 1929 N N . VAL B 1 108 ? -1.427 16.641 5.902 1 98.44 108 VAL B N 1
ATOM 1930 C CA . VAL B 1 108 ? -0.973 16.031 4.656 1 98.44 108 VAL B CA 1
ATOM 1931 C C . VAL B 1 108 ? 0.541 15.836 4.699 1 98.44 108 VAL B C 1
ATOM 1933 O O . VAL B 1 108 ? 1.298 16.797 4.812 1 98.44 108 VAL B O 1
ATOM 1936 N N . PHE B 1 109 ? 0.928 14.609 4.543 1 98.12 109 PHE B N 1
ATOM 1937 C CA . PHE B 1 109 ? 2.344 14.273 4.484 1 98.12 109 PHE B CA 1
ATOM 1938 C C . PHE B 1 109 ? 2.705 13.695 3.121 1 98.12 109 PHE B C 1
ATOM 1940 O O . PHE B 1 109 ? 2.111 12.703 2.686 1 98.12 109 PHE B O 1
ATOM 1947 N N . VAL B 1 110 ? 3.672 14.32 2.506 1 97.31 110 VAL B N 1
ATOM 1948 C CA . VAL B 1 110 ? 4.117 13.867 1.192 1 97.31 110 VAL B CA 1
ATOM 1949 C C . VAL B 1 110 ? 5.492 13.211 1.307 1 97.31 110 VAL B C 1
ATOM 1951 O O . VAL B 1 110 ? 6.418 13.797 1.875 1 97.31 110 VAL B O 1
ATOM 1954 N N . ILE B 1 111 ? 5.555 12.055 0.744 1 95.38 111 ILE B N 1
ATOM 1955 C CA . ILE B 1 111 ? 6.797 11.289 0.775 1 95.38 111 ILE B CA 1
ATOM 1956 C C . ILE B 1 111 ? 7.434 11.281 -0.612 1 95.38 111 ILE B C 1
ATOM 1958 O O . ILE B 1 111 ? 6.758 11.016 -1.611 1 95.38 111 ILE B O 1
ATOM 1962 N N . ASP B 1 112 ? 8.648 11.625 -0.583 1 93.06 112 ASP B N 1
ATOM 1963 C CA . ASP B 1 112 ? 9.477 11.523 -1.782 1 93.06 112 ASP B CA 1
ATOM 1964 C C . ASP B 1 112 ? 10.547 10.445 -1.617 1 93.06 112 ASP B C 1
ATOM 1966 O O . ASP B 1 112 ? 11.211 10.375 -0.578 1 93.06 112 ASP B O 1
ATOM 1970 N N . SER B 1 113 ? 10.641 9.617 -2.619 1 91.5 113 SER B N 1
ATOM 1971 C CA . SER B 1 113 ? 11.586 8.508 -2.559 1 91.5 113 SER B CA 1
ATOM 1972 C C . SER B 1 113 ? 12.234 8.25 -3.916 1 91.5 113 SER B C 1
ATOM 1974 O O . SER B 1 113 ? 11.992 8.992 -4.871 1 91.5 113 SER B O 1
ATOM 1976 N N . SER B 1 114 ? 13.094 7.285 -4 1 83.88 114 SER B N 1
ATOM 1977 C CA . SER B 1 114 ? 13.93 7.062 -5.18 1 83.88 114 SER B CA 1
ATOM 1978 C C . SER B 1 114 ? 13.109 6.5 -6.336 1 83.88 114 SER B C 1
ATOM 1980 O O . SER B 1 114 ? 13.055 7.105 -7.41 1 83.88 114 SER B O 1
ATOM 1982 N N . LEU B 1 115 ? 12.602 5.309 -6.246 1 75.06 115 LEU B N 1
ATOM 1983 C CA . LEU B 1 115 ? 11.969 4.641 -7.379 1 75.06 115 LEU B CA 1
ATOM 1984 C C . LEU B 1 115 ? 10.602 4.086 -6.992 1 75.06 115 LEU B C 1
ATOM 1986 O O . LEU B 1 115 ? 10.094 3.174 -7.645 1 75.06 115 LEU B O 1
ATOM 1990 N N . GLY B 1 116 ? 9.961 4.703 -6.145 1 75.94 116 GLY B N 1
ATOM 1991 C CA . GLY B 1 116 ? 8.688 4.219 -5.648 1 75.94 116 GLY B CA 1
ATOM 1992 C C . GLY B 1 116 ? 8.344 4.746 -4.266 1 75.94 116 GLY B C 1
ATOM 1993 O O . GLY B 1 116 ? 9.094 5.539 -3.695 1 75.94 116 GLY B O 1
ATOM 1994 N N . LEU B 1 117 ? 7.098 4.434 -3.938 1 82.12 117 LEU B N 1
ATOM 1995 C CA . LEU B 1 117 ? 6.602 4.781 -2.611 1 82.12 117 LEU B CA 1
ATOM 1996 C C . LEU B 1 117 ? 6.418 6.289 -2.477 1 82.12 117 LEU B C 1
ATOM 1998 O O . LEU B 1 117 ? 6.223 6.797 -1.37 1 82.12 117 LEU B O 1
ATOM 2002 N N . CYS B 1 118 ? 6.602 6.973 -3.562 1 89.56 118 CYS B N 1
ATOM 2003 C CA . CYS B 1 118 ? 6.199 8.375 -3.527 1 89.56 118 CYS B CA 1
ATOM 2004 C C . CYS B 1 118 ? 4.691 8.508 -3.379 1 89.56 118 CYS B C 1
ATOM 2006 O O . CYS B 1 118 ? 3.934 7.746 -3.986 1 89.56 118 CYS B O 1
ATOM 2008 N N . GLY B 1 119 ? 4.332 9.453 -2.619 1 94.81 119 GLY B N 1
ATOM 2009 C CA . GLY B 1 119 ? 2.9 9.633 -2.432 1 94.81 119 GLY B CA 1
ATOM 2010 C C . GLY B 1 119 ? 2.559 10.453 -1.205 1 94.81 119 GLY B C 1
ATOM 2011 O O . GLY B 1 119 ? 3.287 11.383 -0.852 1 94.81 119 GLY B O 1
ATOM 2012 N N . PHE B 1 120 ? 1.366 10.18 -0.694 1 96.88 120 PHE B N 1
ATOM 2013 C CA . PHE B 1 120 ? 0.941 10.992 0.438 1 96.88 120 PHE B CA 1
ATOM 2014 C C . PHE B 1 120 ? 0.266 10.133 1.501 1 96.88 120 PHE B C 1
ATOM 2016 O O . PHE B 1 120 ? -0.202 9.031 1.211 1 96.88 120 PHE B O 1
ATOM 2023 N N . VAL B 1 121 ? 0.299 10.625 2.658 1 97 121 VAL B N 1
ATOM 2024 C CA . VAL B 1 121 ? -0.438 10.094 3.801 1 97 121 VAL B CA 1
ATOM 2025 C C . VAL B 1 121 ? -1.318 11.195 4.398 1 97 121 VAL B C 1
ATOM 2027 O O . VAL B 1 121 ? -0.841 12.297 4.684 1 97 121 VAL B O 1
ATOM 2030 N N . LEU B 1 122 ? -2.59 10.969 4.469 1 97.81 122 LEU B N 1
ATOM 2031 C CA . LEU B 1 122 ? -3.541 11.828 5.16 1 97.81 122 LEU B CA 1
ATOM 2032 C C . LEU B 1 122 ? -3.842 11.297 6.555 1 97.81 122 LEU B C 1
ATOM 2034 O O . LEU B 1 122 ? -4.48 10.25 6.699 1 97.81 122 LEU B O 1
ATOM 2038 N N . ALA B 1 123 ? -3.328 11.992 7.543 1 98.06 123 ALA B N 1
ATOM 2039 C CA . ALA B 1 123 ? -3.467 11.531 8.922 1 98.06 123 ALA B CA 1
ATOM 2040 C C . ALA B 1 123 ? -3.525 12.703 9.891 1 98.06 123 ALA B C 1
ATOM 2042 O O . ALA B 1 123 ? -3.195 13.836 9.531 1 98.06 123 ALA B O 1
ATOM 2043 N N . GLN B 1 124 ? -3.908 12.398 11.062 1 98.44 124 GLN B N 1
ATOM 2044 C CA . GLN B 1 124 ? -4.027 13.438 12.078 1 98.44 124 GLN B CA 1
ATOM 2045 C C . GLN B 1 124 ? -2.68 13.727 12.734 1 98.44 124 GLN B C 1
ATOM 2047 O O . GLN B 1 124 ? -2.365 14.883 13.031 1 98.44 124 GLN B O 1
ATOM 2052 N N . GLU B 1 125 ? -1.979 12.703 12.984 1 98.19 125 GLU B N 1
ATOM 2053 C CA . GLU B 1 125 ? -0.72 12.859 13.711 1 98.19 125 GLU B CA 1
ATOM 2054 C C . GLU B 1 125 ? 0.368 11.969 13.117 1 98.19 125 GLU B C 1
ATOM 2056 O O . GLU B 1 125 ? 0.071 10.969 12.461 1 98.19 125 GLU B O 1
ATOM 2061 N N . VAL B 1 126 ? 1.641 12.422 13.414 1 97.94 126 VAL B N 1
ATOM 2062 C CA . VAL B 1 126 ? 2.805 11.617 13.039 1 97.94 126 VAL B CA 1
ATOM 2063 C C . VAL B 1 126 ? 3.818 11.617 14.18 1 97.94 126 VAL B C 1
ATOM 2065 O O . VAL B 1 126 ? 4.008 12.633 14.859 1 97.94 126 VAL B O 1
ATOM 2068 N N . GLU B 1 127 ? 4.309 10.492 14.391 1 97.12 127 GLU B N 1
ATOM 2069 C CA . GLU B 1 127 ? 5.391 10.344 15.359 1 97.12 127 GLU B CA 1
ATOM 2070 C C . GLU B 1 127 ? 6.574 9.594 14.758 1 97.12 127 GLU B C 1
ATOM 2072 O O . GLU B 1 127 ? 6.398 8.562 14.109 1 97.12 127 GLU B O 1
ATOM 2077 N N . LEU B 1 128 ? 7.734 10.164 14.984 1 95.44 128 LEU B N 1
ATOM 2078 C CA . LEU B 1 128 ? 8.969 9.477 14.609 1 95.44 128 LEU B CA 1
ATOM 2079 C C . LEU B 1 128 ? 9.633 8.859 15.828 1 95.44 128 LEU B C 1
ATOM 2081 O O . LEU B 1 128 ? 9.812 9.523 16.844 1 95.44 128 LEU B O 1
ATOM 2085 N N . GLN B 1 129 ? 9.828 7.629 15.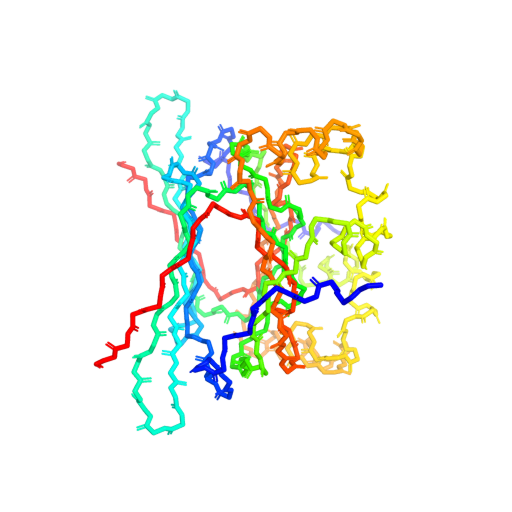688 1 92.88 129 GLN B N 1
ATOM 2086 C CA . GLN B 1 129 ? 10.578 6.945 16.734 1 92.88 129 GLN B CA 1
ATOM 2087 C C . GLN B 1 129 ? 12 6.629 16.281 1 92.88 129 GLN B C 1
ATOM 2089 O O . GLN B 1 129 ? 12.195 5.887 15.32 1 92.88 129 GLN B O 1
ATOM 2094 N N . CYS B 1 130 ? 12.93 7.246 16.953 1 86.75 130 CYS B N 1
ATOM 2095 C CA . CYS B 1 130 ? 14.344 7.047 16.672 1 86.75 130 CYS B CA 1
ATOM 2096 C C . CYS B 1 130 ? 15.008 6.215 17.766 1 86.75 130 CYS B C 1
ATOM 2098 O O . CYS B 1 130 ? 14.547 6.191 18.891 1 86.75 130 CYS B O 1
ATOM 2100 N N . PRO B 1 131 ? 16 5.441 17.359 1 75 131 PRO B N 1
ATOM 2101 C CA . PRO B 1 131 ? 16.703 4.727 18.438 1 75 131 PRO B CA 1
ATOM 2102 C C . PRO B 1 131 ? 17.219 5.656 19.531 1 75 131 PRO B C 1
ATOM 2104 O O . PRO B 1 131 ? 17.438 6.844 19.281 1 75 131 PRO B O 1
#

Radius of gyration: 18.22 Å; Cα contacts (8 Å, |Δi|>4): 645; chains: 2; bounding box: 44×52×42 Å

Sequence (262 aa):
MSTLIQSFENLRDNKVLRCCADFEAHTLHMDTRTEAGEKVSVHFTGLMAHWFENVIQDNILFGMDEITVDGFLEQYKDLLGRTIPYGFPACCGIEELRRRMERERIRVFVIDSSLGLCGFVLAQEVELQCPMSTLIQSFENLRDNKVLRCCADFEAHTLHMDTRTEAGEKVSVHFTGLMAHWFENVIQDNILFGMDEITVDGFLEQYKDLLGRTIPYGFPACCGIEELRRRMERERIRVFVIDSSLGLCGFVLAQEVELQCP

pLDDT: mean 92.7, std 6.33, range [57.38, 98.44]

Nearest PDB structures (foldseek):
  6fz6-assembly2_B  TM=8.071E-01  e=2.401E+00  Sphaerobacter thermophilus DSM 20745
  3hqx-assembly1_A-2  TM=5.282E-01  e=1.455E+00  Acinetobacter baylyi ADP1
  6roj-assembly1_A  TM=2.753E-01  e=3.427E-01  Saccharomyces cerevisiae S288C
  3k1d-assembly1_A  TM=3.470E-01  e=7.893E-01  Mycobacterium tuberculosis H37Rv
  2y24-assembly1_A  TM=6.735E-01  e=4.187E+00  Dickeya chrysanthemi

Solvent-accessible surface area (backbone atoms only — not comparable to full-atom values): 13027 Å² total; per-residue (Å²): 129,80,39,68,74,46,76,42,67,89,43,40,62,16,33,51,36,31,42,34,39,30,52,77,77,17,30,38,36,35,38,24,27,39,87,88,65,46,55,36,34,40,40,31,35,60,42,61,30,50,47,59,42,60,52,45,69,81,27,33,27,66,26,36,33,30,36,36,69,68,40,48,56,59,76,40,36,70,61,42,69,69,31,15,80,61,35,36,66,76,33,68,38,70,70,58,42,53,51,47,32,60,74,66,51,50,38,40,35,37,35,39,36,69,64,24,49,30,35,40,38,34,19,48,42,76,45,78,46,66,119,129,80,39,70,75,47,74,44,67,91,44,41,59,16,32,52,37,31,44,34,39,30,54,77,76,18,29,38,38,35,38,27,27,38,87,88,65,47,53,36,35,39,39,32,36,61,42,60,32,51,48,60,42,60,52,44,70,81,28,32,27,65,27,36,32,30,36,35,69,68,41,47,55,60,76,41,38,71,61,43,68,70,31,15,79,62,34,36,66,77,34,65,40,70,68,57,40,53,50,47,32,59,73,66,50,49,39,41,35,36,34,38,36,71,61,26,50,30,34,38,38,34,20,48,43,76,45,77,45,66,120

Secondary structure (DSSP, 8-state):
---EEEEEGGGTTPEEEEEEEETTTTEEEEEEE-TTS-EEEEEEES--EEEEES--TT-BEEEEEEE-HHHHHHHTHHHHHHHGGGT-SSSS-HHHHHHHHHHTT-EEEEEEESSS-EEEEEESEEEEE--/---EEEEEGGGTTPEEEEEEEETTTTEEEEEEE-TTS-EEEEEEEEEEEEEEES--TT-BEEEEEEE-HHHHHHHTHHHHHHHGGGT-SSSS-HHHHHHHHHHTT-EEEEEEESSS-EEEEEEEEEEEE--

Foldseek 3Di:
DFQFDDWDQVQAFWWWDDWDADPVQQKIKTWTAHPVGWIKMKIFGQWQAKDKWDDDHRKGWRTKTWGHPVVVCVVCVPVCVVCLCVQPPHHNDDVVVVVVCVVSQWIKMFTDIDPMRTIITTGNDMDMDTD/DFQFDDWDQVQAFWWWDDWDADPVQQKIKIWTAHPVGWIKMKIFGQWQAKDKWDDDHRKGWRTKTWGHPVVVCVVCVVVCVVCLCVQPPHHNDDVVVVVVCVVSVWIKMFTDIDPMRTIITTGNDMDMDTD

Organism: NCBI:txid2903556